Protein AF-A0A2V7MB69-F1 (afdb_monomer)

Structure (mmCIF, N/CA/C/O backbone):
data_AF-A0A2V7MB69-F1
#
_entry.id   AF-A0A2V7MB69-F1
#
loop_
_atom_site.group_PDB
_atom_site.id
_atom_site.type_symbol
_atom_site.label_atom_id
_atom_site.label_alt_id
_atom_site.label_comp_id
_atom_site.label_asym_id
_atom_site.label_entity_id
_atom_site.label_seq_id
_atom_site.pdbx_PDB_ins_code
_atom_site.Cartn_x
_atom_site.Cartn_y
_atom_site.Cartn_z
_atom_site.occupancy
_atom_site.B_iso_or_equiv
_atom_site.auth_seq_id
_atom_site.auth_comp_id
_atom_site.auth_asym_id
_atom_site.auth_atom_id
_atom_site.pdbx_PDB_model_num
ATOM 1 N N . MET A 1 1 ? 105.072 -5.426 -29.417 1.00 45.56 1 MET A N 1
ATOM 2 C CA . MET A 1 1 ? 104.700 -4.027 -29.107 1.00 45.56 1 MET A CA 1
ATOM 3 C C . MET A 1 1 ? 103.450 -3.651 -29.888 1.00 45.56 1 MET A C 1
ATOM 5 O O . MET A 1 1 ? 103.546 -3.413 -31.084 1.00 45.56 1 MET A O 1
ATOM 9 N N . ARG A 1 2 ? 102.282 -3.598 -29.243 1.00 39.69 2 ARG A N 1
ATOM 10 C CA . ARG A 1 2 ? 101.195 -2.715 -29.679 1.00 39.69 2 ARG A CA 1
ATOM 11 C C . ARG A 1 2 ? 100.334 -2.348 -28.477 1.00 39.69 2 ARG A C 1
ATOM 13 O O . ARG A 1 2 ? 99.967 -3.195 -27.676 1.00 39.69 2 ARG A O 1
ATOM 20 N N . VAL A 1 3 ? 100.198 -1.040 -28.358 1.00 42.81 3 VAL A N 1
ATOM 21 C CA . VAL A 1 3 ? 99.759 -0.219 -27.239 1.00 42.81 3 VAL A CA 1
ATOM 22 C C . VAL A 1 3 ? 98.274 -0.414 -26.921 1.00 42.81 3 VAL A C 1
ATOM 24 O O . VAL A 1 3 ? 97.442 -0.519 -27.819 1.00 42.81 3 VAL A O 1
ATOM 27 N N . ILE A 1 4 ? 98.003 -0.435 -25.617 1.00 44.88 4 ILE A N 1
ATOM 28 C CA . ILE A 1 4 ? 96.710 -0.359 -24.932 1.00 44.88 4 ILE A CA 1
ATOM 29 C C . ILE A 1 4 ? 95.947 0.896 -25.371 1.00 44.88 4 ILE A C 1
ATOM 31 O O . ILE A 1 4 ? 96.517 1.985 -25.401 1.00 44.88 4 ILE A O 1
ATOM 35 N N . ARG A 1 5 ? 94.639 0.780 -25.617 1.00 45.19 5 ARG A N 1
ATOM 36 C CA . ARG A 1 5 ? 93.745 1.937 -25.515 1.00 45.19 5 ARG A CA 1
ATOM 37 C C . ARG A 1 5 ? 92.457 1.531 -24.815 1.00 45.19 5 ARG A C 1
ATOM 39 O O . ARG A 1 5 ? 91.557 0.959 -25.419 1.00 45.19 5 ARG A O 1
ATOM 46 N N . GLU A 1 6 ? 92.426 1.817 -23.521 1.00 42.25 6 GLU A N 1
ATOM 47 C CA . GLU A 1 6 ? 91.206 1.924 -22.733 1.00 42.25 6 GLU A CA 1
ATOM 48 C C . GLU A 1 6 ? 90.414 3.147 -23.200 1.00 42.25 6 GLU A C 1
ATOM 50 O O . GLU A 1 6 ? 90.995 4.219 -23.356 1.00 42.25 6 GLU A O 1
ATOM 55 N N . MET A 1 7 ? 89.100 3.005 -23.370 1.00 44.12 7 MET A N 1
ATOM 56 C CA . MET A 1 7 ? 88.138 4.079 -23.110 1.00 44.12 7 MET A CA 1
ATOM 57 C C . MET A 1 7 ? 86.842 3.441 -22.611 1.00 44.12 7 MET A C 1
ATOM 59 O O . MET A 1 7 ? 86.056 2.881 -23.372 1.00 44.12 7 MET A O 1
ATOM 63 N N . SER A 1 8 ? 86.671 3.516 -21.298 1.00 45.44 8 SER A N 1
ATOM 64 C CA . SER A 1 8 ? 85.455 3.220 -20.556 1.00 45.44 8 SER A CA 1
ATOM 65 C C . SER A 1 8 ? 84.311 4.130 -21.009 1.00 45.44 8 SER A C 1
ATOM 67 O O . SER A 1 8 ? 84.474 5.348 -21.021 1.00 45.44 8 SER A O 1
ATOM 69 N N . PHE A 1 9 ? 83.142 3.561 -21.306 1.00 43.12 9 PHE A N 1
ATOM 70 C CA . PHE A 1 9 ? 81.873 4.287 -21.259 1.00 43.12 9 PHE A CA 1
ATOM 71 C C . PHE A 1 9 ? 80.839 3.461 -20.498 1.00 43.12 9 PHE A C 1
ATOM 73 O O . PHE A 1 9 ? 80.407 2.386 -20.908 1.00 43.12 9 PHE A O 1
ATOM 80 N N . THR A 1 10 ? 80.519 3.990 -19.330 1.00 43.59 10 THR A N 1
ATOM 81 C CA . THR A 1 10 ? 79.494 3.592 -18.377 1.00 43.59 10 THR A CA 1
ATOM 82 C C . THR A 1 10 ? 78.098 3.969 -18.877 1.00 43.59 10 THR A C 1
ATOM 84 O O . THR A 1 10 ? 77.919 5.089 -19.340 1.00 43.59 10 THR A O 1
ATOM 87 N N . ALA A 1 11 ? 77.135 3.064 -18.634 1.00 43.47 11 ALA A N 1
ATOM 88 C CA . ALA A 1 11 ? 75.673 3.255 -18.551 1.00 43.47 11 ALA A CA 1
ATOM 89 C C . ALA A 1 11 ? 74.966 3.780 -19.828 1.00 43.47 11 ALA A C 1
ATOM 91 O O . ALA A 1 11 ? 75.439 4.662 -20.520 1.00 43.47 11 ALA A O 1
ATOM 92 N N . VAL A 1 12 ? 73.804 3.279 -20.244 1.00 40.56 12 VAL A N 1
ATOM 93 C CA . VAL A 1 12 ? 72.542 3.191 -19.503 1.00 40.56 12 VAL A CA 1
ATOM 94 C C . VAL A 1 12 ? 71.700 2.082 -20.145 1.00 40.56 12 VAL A C 1
ATOM 96 O O . VAL A 1 12 ? 71.365 2.153 -21.324 1.00 40.56 12 VAL A O 1
ATOM 99 N N . VAL A 1 13 ? 71.321 1.072 -19.364 1.00 50.41 13 VAL A N 1
ATOM 100 C CA . VAL A 1 13 ? 70.132 0.260 -19.651 1.00 50.41 13 VAL A CA 1
ATOM 101 C C . VAL A 1 13 ? 69.016 0.895 -18.844 1.00 50.41 13 VAL A C 1
ATOM 103 O O . VAL A 1 13 ? 69.112 0.890 -17.623 1.00 50.41 13 VAL A O 1
ATOM 106 N N . LEU A 1 14 ? 67.983 1.439 -19.489 1.00 41.16 14 LEU A N 1
ATOM 107 C CA . LEU A 1 14 ? 66.682 1.611 -18.842 1.00 41.16 14 LEU A CA 1
ATOM 108 C C . LEU A 1 14 ? 65.565 1.744 -19.891 1.00 41.16 14 LEU A C 1
ATOM 110 O O . LEU A 1 14 ? 65.393 2.775 -20.530 1.00 41.16 14 LEU A O 1
ATOM 114 N N . SER A 1 15 ? 64.833 0.640 -20.029 1.00 43.91 15 SER A N 1
ATOM 115 C CA . SER A 1 15 ? 63.378 0.567 -20.187 1.00 43.91 15 SER A CA 1
ATOM 116 C C . SER A 1 15 ? 62.722 1.423 -21.274 1.00 43.91 15 SER A C 1
ATOM 118 O O . SER A 1 15 ? 62.287 2.548 -21.037 1.00 43.91 15 SER A O 1
ATOM 120 N N . ALA A 1 16 ? 62.507 0.813 -22.444 1.00 48.03 16 ALA A N 1
ATOM 121 C CA . ALA A 1 16 ? 61.462 1.249 -23.361 1.00 48.03 16 ALA A CA 1
ATOM 122 C C . ALA A 1 16 ? 60.098 1.089 -22.668 1.00 48.03 16 ALA A C 1
ATOM 124 O O . ALA A 1 16 ? 59.622 -0.024 -22.438 1.00 48.03 16 ALA A O 1
ATOM 125 N N . ALA A 1 17 ? 59.502 2.218 -22.291 1.00 46.41 17 ALA A N 1
ATOM 126 C CA . ALA A 1 17 ? 58.157 2.294 -21.755 1.00 46.41 17 ALA A CA 1
ATOM 127 C C . ALA A 1 17 ? 57.152 1.801 -22.808 1.00 46.41 17 ALA A C 1
ATOM 129 O O . ALA A 1 17 ? 56.884 2.475 -23.802 1.00 46.41 17 ALA A O 1
ATOM 130 N N . LEU A 1 18 ? 56.571 0.624 -22.569 1.00 47.47 18 LEU A N 1
ATOM 131 C CA . LEU A 1 18 ? 55.253 0.294 -23.092 1.00 47.47 18 LEU A CA 1
ATOM 132 C C . LEU A 1 18 ? 54.283 1.319 -22.502 1.00 47.47 18 LEU A C 1
ATOM 134 O O . LEU A 1 18 ? 53.945 1.255 -21.321 1.00 47.47 18 LEU A O 1
ATOM 138 N N . PHE A 1 19 ? 53.852 2.277 -23.320 1.00 46.69 19 PHE A N 1
ATOM 139 C CA . PHE A 1 19 ? 52.661 3.062 -23.033 1.00 46.69 19 PHE A CA 1
ATOM 140 C C . PHE A 1 19 ? 51.465 2.103 -23.022 1.00 46.69 19 PHE A C 1
ATOM 142 O O . PHE A 1 19 ? 50.824 1.860 -24.042 1.00 46.69 19 PHE A O 1
ATOM 149 N N . ALA A 1 20 ? 51.189 1.523 -21.856 1.00 49.22 20 ALA A N 1
ATOM 150 C CA . ALA A 1 20 ? 49.881 0.989 -21.539 1.00 49.22 20 ALA A CA 1
ATOM 151 C C . ALA A 1 20 ? 48.914 2.173 -21.582 1.00 49.22 20 ALA A C 1
ATOM 153 O O . ALA A 1 20 ? 48.976 3.063 -20.735 1.00 49.22 20 ALA A O 1
ATOM 154 N N . ALA A 1 21 ? 48.064 2.220 -22.605 1.00 47.03 21 ALA A N 1
ATOM 155 C CA . ALA A 1 21 ? 46.931 3.127 -22.621 1.00 47.03 21 ALA A CA 1
ATOM 156 C C . ALA A 1 21 ? 46.079 2.849 -21.366 1.00 47.03 21 ALA A C 1
ATOM 158 O O . ALA A 1 21 ? 45.579 1.731 -21.224 1.00 47.03 21 ALA A O 1
ATOM 159 N N . PRO A 1 22 ? 45.880 3.815 -2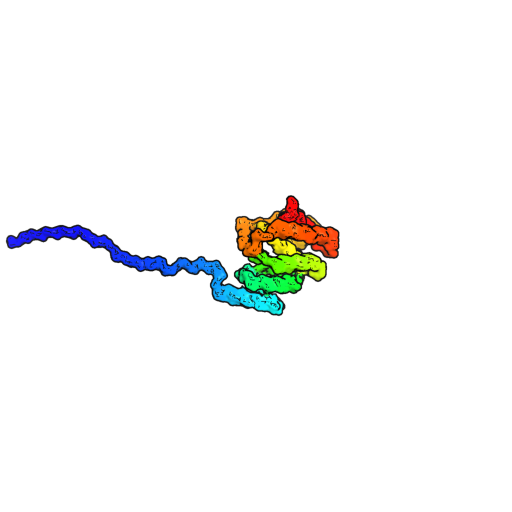0.450 1.00 50.38 22 PRO A N 1
ATOM 160 C CA . PRO A 1 22 ? 44.901 3.676 -19.386 1.00 50.38 22 PRO A CA 1
ATOM 161 C C . PRO A 1 22 ? 43.543 4.025 -19.995 1.00 50.38 22 PRO A C 1
ATOM 163 O O . PRO A 1 22 ? 43.013 5.117 -19.817 1.00 50.38 22 PRO A O 1
ATOM 166 N N . GLY A 1 23 ? 43.024 3.132 -20.828 1.00 51.41 23 GLY A N 1
ATOM 167 C CA . GLY A 1 23 ? 41.811 3.370 -21.592 1.00 51.41 23 GLY A CA 1
ATOM 168 C C . GLY A 1 23 ? 40.965 2.116 -21.633 1.00 51.41 23 GLY A C 1
ATOM 169 O O . GLY A 1 23 ? 41.340 1.151 -22.283 1.00 51.41 23 GLY A O 1
ATOM 170 N N . ALA A 1 24 ? 39.810 2.193 -20.977 1.00 51.09 24 ALA A N 1
ATOM 171 C CA . ALA A 1 24 ? 38.725 1.215 -20.980 1.00 51.09 24 ALA A CA 1
ATOM 172 C C . ALA A 1 24 ? 38.903 0.001 -20.060 1.00 51.09 24 ALA A C 1
ATOM 174 O O . ALA A 1 24 ? 39.109 -1.117 -20.510 1.00 51.09 24 ALA A O 1
ATOM 175 N N . LEU A 1 25 ? 38.684 0.218 -18.761 1.00 46.88 25 LEU A N 1
ATOM 176 C CA . LEU A 1 25 ? 37.955 -0.737 -17.913 1.00 46.88 25 LEU A CA 1
ATOM 177 C C . LEU A 1 25 ? 37.372 -0.020 -16.686 1.00 46.88 25 LEU A C 1
ATOM 179 O O . LEU A 1 25 ? 37.553 -0.422 -15.546 1.00 46.88 25 LEU A O 1
ATOM 183 N N . SER A 1 26 ? 36.628 1.054 -16.952 1.00 48.56 26 SER A N 1
ATOM 184 C CA . SER A 1 26 ? 35.666 1.619 -16.000 1.00 48.56 26 SER A CA 1
ATOM 185 C C . SER A 1 26 ? 34.317 1.742 -16.698 1.00 48.56 26 SER A C 1
ATOM 187 O O . SER A 1 26 ? 33.843 2.833 -16.989 1.00 48.56 26 SER A O 1
ATOM 189 N N . ALA A 1 27 ? 33.722 0.597 -17.022 1.00 45.94 27 ALA A N 1
ATOM 190 C CA . ALA A 1 27 ? 32.316 0.500 -17.400 1.00 45.94 27 ALA A CA 1
ATOM 191 C C . ALA A 1 27 ? 31.603 -0.440 -16.419 1.00 45.94 27 ALA A C 1
ATOM 193 O O . ALA A 1 27 ? 31.004 -1.438 -16.799 1.00 45.94 27 ALA A O 1
ATOM 194 N N . GLN A 1 28 ? 31.708 -0.130 -15.127 1.00 50.59 28 GLN A N 1
ATOM 195 C CA . GLN A 1 28 ? 30.708 -0.549 -14.151 1.00 50.59 28 GLN A CA 1
ATOM 196 C C . GLN A 1 28 ? 29.736 0.615 -13.957 1.00 50.59 28 GLN A C 1
ATOM 198 O O . GLN A 1 28 ? 29.837 1.379 -13.004 1.00 50.59 28 GLN A O 1
ATOM 203 N N . THR A 1 29 ? 28.798 0.761 -14.889 1.00 45.50 29 THR A N 1
ATOM 204 C CA . THR A 1 29 ? 27.570 1.532 -14.676 1.00 45.50 29 THR A CA 1
ATOM 205 C C . THR A 1 29 ? 26.410 0.546 -14.550 1.00 45.50 29 THR A C 1
ATOM 207 O O . THR A 1 29 ? 25.785 0.122 -15.519 1.00 45.50 29 THR A O 1
ATOM 210 N N . HIS A 1 30 ? 26.148 0.130 -13.312 1.00 51.94 30 HIS A N 1
ATOM 211 C CA . HIS A 1 30 ? 24.878 -0.476 -12.921 1.00 51.94 30 HIS A CA 1
ATOM 212 C C . HIS A 1 30 ? 23.754 0.553 -13.139 1.00 51.94 30 HIS A C 1
ATOM 214 O O . HIS A 1 30 ? 23.747 1.552 -12.431 1.00 51.94 30 HIS A O 1
ATOM 220 N N . ALA A 1 31 ? 22.865 0.319 -14.121 1.00 50.44 31 ALA A N 1
ATOM 221 C CA . ALA A 1 31 ? 21.451 0.767 -14.173 1.00 50.44 31 ALA A CA 1
ATOM 222 C C . ALA A 1 31 ? 20.779 0.587 -15.556 1.00 50.44 31 ALA A C 1
ATOM 224 O O . ALA A 1 31 ? 19.565 0.705 -15.638 1.00 50.44 31 ALA A O 1
ATOM 225 N N . ASP A 1 32 ? 21.512 0.277 -16.638 1.00 61.59 32 ASP A N 1
ATOM 226 C CA . ASP A 1 32 ? 20.973 0.497 -17.998 1.00 61.59 32 ASP A CA 1
ATOM 227 C C . ASP A 1 32 ? 21.291 -0.608 -19.029 1.00 61.59 32 ASP A C 1
ATOM 229 O O . ASP A 1 32 ? 21.678 -0.356 -20.177 1.00 61.59 32 ASP A O 1
ATOM 233 N N . SER A 1 33 ? 21.138 -1.880 -18.648 1.00 83.25 33 SER A N 1
ATOM 234 C CA . SER A 1 33 ? 21.324 -2.980 -19.609 1.00 83.25 33 SER A CA 1
ATOM 235 C C . SER A 1 33 ? 20.154 -3.075 -20.603 1.00 83.25 33 SER A C 1
ATOM 237 O O . SER A 1 33 ? 18.993 -2.893 -20.239 1.00 83.25 33 SER A O 1
ATOM 239 N N . VAL A 1 34 ? 20.439 -3.430 -21.867 1.00 89.38 34 VAL A N 1
ATOM 240 C CA . VAL A 1 34 ? 19.399 -3.740 -22.880 1.00 89.38 34 VAL A CA 1
ATOM 241 C C . VAL A 1 34 ? 18.437 -4.814 -22.364 1.00 89.38 34 VAL A C 1
ATOM 243 O O . VAL A 1 34 ? 17.240 -4.752 -22.635 1.00 89.38 34 VAL A O 1
ATOM 246 N N . LYS A 1 35 ? 18.957 -5.772 -21.586 1.00 91.62 35 LYS A N 1
ATOM 247 C CA . LYS A 1 35 ? 18.160 -6.805 -20.925 1.00 91.62 35 LYS A CA 1
ATOM 248 C C . LYS A 1 35 ? 17.129 -6.187 -19.978 1.00 91.62 35 LYS A C 1
ATOM 250 O O . LYS A 1 35 ? 15.949 -6.434 -20.168 1.00 91.62 35 LYS A O 1
ATOM 255 N N . LEU A 1 36 ? 17.554 -5.338 -19.038 1.00 90.19 36 LEU A N 1
ATOM 256 C CA . LEU A 1 36 ? 16.645 -4.703 -18.078 1.00 90.19 36 LEU A CA 1
ATOM 257 C C . LEU A 1 36 ? 15.554 -3.890 -18.783 1.00 90.19 36 LEU A C 1
ATOM 259 O O . LEU A 1 36 ? 14.385 -4.050 -18.461 1.00 90.19 36 LEU A O 1
ATOM 263 N N . ARG A 1 37 ? 15.901 -3.100 -19.807 1.00 91.31 37 ARG A N 1
ATOM 264 C CA . ARG A 1 37 ? 14.898 -2.351 -20.587 1.00 91.31 37 ARG A CA 1
ATOM 265 C C . ARG A 1 37 ? 13.874 -3.265 -21.268 1.00 91.31 37 ARG A C 1
ATOM 267 O O . ARG A 1 37 ? 12.682 -2.959 -21.292 1.00 91.31 37 ARG A O 1
ATOM 274 N N . ASN A 1 38 ? 14.319 -4.395 -21.819 1.00 94.75 38 ASN A N 1
ATOM 275 C CA . ASN A 1 38 ? 13.420 -5.381 -22.420 1.00 94.75 38 ASN A CA 1
ATOM 276 C C . ASN A 1 38 ? 12.525 -6.061 -21.377 1.00 94.75 38 ASN A C 1
ATOM 278 O O . ASN A 1 38 ? 11.325 -6.203 -21.622 1.00 94.75 38 ASN A O 1
ATOM 282 N N . ASP A 1 39 ? 13.092 -6.430 -20.229 1.00 95.25 39 ASP A N 1
ATOM 283 C CA . ASP A 1 39 ? 12.371 -7.043 -19.113 1.00 95.25 39 ASP A CA 1
ATOM 284 C C . ASP A 1 39 ? 11.317 -6.066 -18.561 1.00 95.25 39 ASP A C 1
ATOM 286 O O . ASP A 1 39 ? 10.162 -6.441 -18.373 1.00 95.25 39 ASP A O 1
ATOM 290 N N . CYS A 1 40 ? 11.659 -4.783 -18.425 1.00 95.06 40 CYS A N 1
ATOM 291 C CA . CYS A 1 40 ? 10.744 -3.723 -18.006 1.00 95.06 40 CYS A CA 1
ATOM 292 C C . CYS A 1 40 ? 9.595 -3.502 -18.987 1.00 95.06 40 CYS A C 1
ATOM 294 O O . CYS A 1 40 ? 8.430 -3.456 -18.584 1.00 95.06 40 CYS A O 1
ATOM 296 N N . ARG A 1 41 ? 9.884 -3.453 -20.293 1.00 95.62 41 ARG A N 1
ATOM 297 C CA . ARG A 1 41 ? 8.841 -3.376 -21.325 1.00 95.62 41 ARG A CA 1
ATOM 298 C C . ARG A 1 41 ? 7.891 -4.572 -21.251 1.00 95.62 41 ARG A C 1
ATOM 300 O O . ARG A 1 41 ? 6.681 -4.391 -21.381 1.00 95.62 41 ARG A O 1
ATOM 307 N N . LEU A 1 42 ? 8.417 -5.781 -21.052 1.00 96.81 42 LEU A N 1
ATOM 308 C CA . LEU A 1 42 ? 7.600 -6.986 -20.910 1.00 96.81 42 LEU A CA 1
ATOM 309 C C . LEU A 1 42 ? 6.759 -6.945 -19.627 1.00 96.81 42 LEU A C 1
ATOM 311 O O . LEU A 1 42 ? 5.558 -7.204 -19.685 1.00 96.81 42 LEU A O 1
ATOM 315 N N . ALA A 1 43 ? 7.347 -6.558 -18.495 1.00 96.81 43 ALA A N 1
ATOM 316 C CA . ALA A 1 43 ? 6.642 -6.432 -17.224 1.00 96.81 43 ALA A CA 1
ATOM 317 C C . ALA A 1 43 ? 5.475 -5.438 -17.322 1.00 96.81 43 ALA A C 1
ATOM 319 O O . ALA A 1 43 ? 4.349 -5.764 -16.944 1.00 96.81 43 ALA A O 1
ATOM 320 N N . VAL A 1 44 ? 5.700 -4.263 -17.923 1.00 96.75 44 VAL A N 1
ATOM 321 C CA . VAL A 1 44 ? 4.641 -3.279 -18.197 1.00 96.75 44 VAL A CA 1
ATOM 322 C C . VAL A 1 44 ? 3.522 -3.895 -19.036 1.00 96.75 44 VAL A C 1
ATOM 324 O O . VAL A 1 44 ? 2.350 -3.711 -18.704 1.00 96.75 44 VAL A O 1
ATOM 327 N N . GLN A 1 45 ? 3.847 -4.646 -20.093 1.00 96.38 45 GLN A N 1
ATOM 328 C CA . GLN A 1 45 ? 2.852 -5.296 -20.955 1.00 96.38 45 GLN A CA 1
ATOM 329 C C . GLN A 1 45 ? 2.010 -6.320 -20.188 1.00 96.38 45 GLN A C 1
ATOM 331 O O . GLN A 1 45 ? 0.782 -6.255 -20.243 1.00 96.38 45 GLN A O 1
ATOM 336 N N . VAL A 1 46 ? 2.651 -7.218 -19.439 1.00 97.00 46 VAL A N 1
ATOM 337 C CA . VAL A 1 46 ? 1.991 -8.263 -18.638 1.00 97.00 46 VAL A CA 1
ATOM 338 C C . VAL A 1 46 ? 1.052 -7.647 -17.599 1.00 97.00 46 VAL A C 1
ATOM 340 O O . VAL A 1 46 ? -0.125 -8.012 -17.532 1.00 97.00 46 VAL A O 1
ATOM 343 N N . LEU A 1 47 ? 1.539 -6.672 -16.822 1.00 96.00 47 LEU A N 1
ATOM 344 C CA . LEU A 1 47 ? 0.747 -6.005 -15.785 1.00 96.00 47 LEU A CA 1
ATOM 345 C C . LEU A 1 47 ? -0.400 -5.192 -16.384 1.00 96.00 47 LEU A C 1
ATOM 347 O O . LEU A 1 47 ? -1.516 -5.224 -15.865 1.00 96.00 47 LEU A O 1
ATOM 351 N N . THR A 1 48 ? -0.155 -4.509 -17.504 1.00 93.94 48 THR A N 1
ATOM 352 C CA . THR A 1 48 ? -1.177 -3.709 -18.186 1.00 93.94 48 THR A CA 1
ATOM 353 C C . THR A 1 48 ? -2.255 -4.581 -18.813 1.00 93.94 48 THR A C 1
ATOM 355 O O . THR A 1 48 ? -3.427 -4.206 -18.783 1.00 93.94 48 THR A O 1
ATOM 358 N N . ALA A 1 49 ? -1.895 -5.734 -19.368 1.00 93.62 49 ALA A N 1
ATOM 359 C CA . ALA A 1 49 ? -2.848 -6.681 -19.932 1.00 93.62 49 ALA A CA 1
ATOM 360 C C . ALA A 1 49 ? -3.619 -7.467 -18.856 1.00 93.62 49 ALA A C 1
ATOM 362 O O . ALA A 1 49 ? -4.623 -8.095 -19.178 1.00 93.62 49 ALA A O 1
ATOM 363 N N . GLY A 1 50 ? -3.185 -7.421 -17.590 1.00 90.75 50 GLY A N 1
ATOM 364 C CA . GLY A 1 50 ? -3.824 -8.169 -16.506 1.00 90.75 50 GLY A CA 1
ATOM 365 C C . GLY A 1 50 ? -3.641 -9.681 -16.646 1.00 90.75 50 GLY A C 1
ATOM 366 O O . GLY A 1 50 ? -4.503 -10.443 -16.216 1.00 90.75 50 GLY A O 1
ATOM 367 N N . VAL A 1 51 ? -2.541 -10.118 -17.268 1.00 91.50 51 VAL A N 1
ATOM 368 C CA . VAL A 1 51 ? -2.221 -11.545 -17.401 1.00 91.50 51 VAL A CA 1
ATOM 369 C C . VAL A 1 51 ? -2.099 -12.147 -15.995 1.00 91.50 51 VAL A C 1
ATOM 371 O O . VAL A 1 51 ? -1.390 -11.561 -15.177 1.00 91.50 51 VAL A O 1
ATOM 374 N N . PRO A 1 52 ? -2.777 -13.267 -15.683 1.00 87.94 52 PRO A N 1
ATOM 375 C CA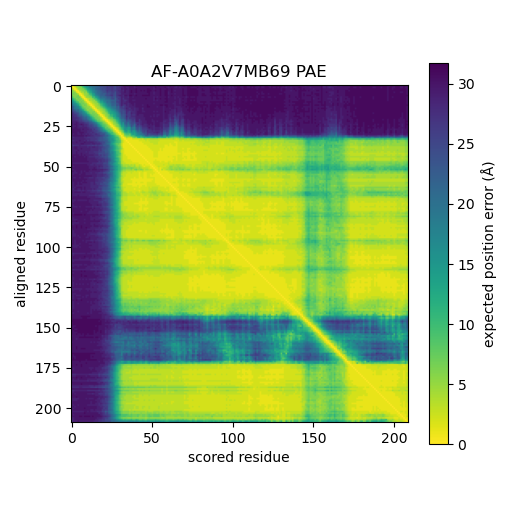 . PRO A 1 52 ? -2.719 -13.894 -14.364 1.00 87.94 52 PRO A CA 1
ATOM 376 C C . PRO A 1 52 ? -1.528 -14.858 -14.220 1.00 87.94 52 PRO A C 1
ATOM 378 O O . PRO A 1 52 ? -0.847 -15.203 -15.187 1.00 87.94 52 PRO A O 1
ATOM 381 N N . GLY A 1 53 ? -1.317 -15.357 -13.001 1.00 89.31 53 GLY A N 1
ATOM 382 C CA . GLY A 1 53 ? -0.409 -16.476 -12.738 1.00 89.31 53 GLY A CA 1
ATOM 383 C C . GLY A 1 53 ? 1.083 -16.110 -12.792 1.00 89.31 53 GLY A C 1
ATOM 384 O O . GLY A 1 53 ? 1.443 -14.956 -12.561 1.00 89.31 53 GLY A O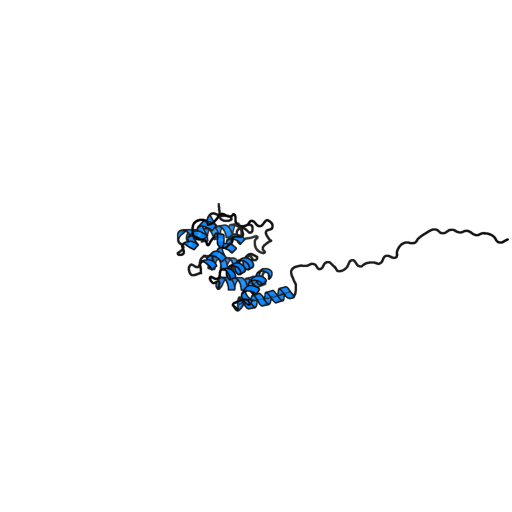 1
ATOM 385 N N . PRO A 1 54 ? 1.977 -17.073 -13.094 1.00 92.00 54 PRO A N 1
ATOM 386 C CA . PRO A 1 54 ? 3.425 -16.909 -12.913 1.00 92.00 54 PRO A CA 1
ATOM 387 C C . PRO A 1 54 ? 4.044 -15.724 -13.663 1.00 92.00 54 PRO A C 1
ATOM 389 O O . PRO A 1 54 ? 4.971 -15.092 -13.168 1.00 92.00 54 PRO A O 1
ATOM 392 N N . GLN A 1 55 ? 3.511 -15.383 -14.841 1.00 93.12 55 GLN A N 1
ATOM 393 C CA . GLN A 1 55 ? 3.989 -14.229 -15.608 1.00 93.12 55 GLN A CA 1
ATOM 394 C C . GLN A 1 55 ? 3.737 -12.918 -14.859 1.00 93.12 55 GLN A C 1
ATOM 396 O O . GLN A 1 55 ? 4.582 -12.028 -14.871 1.00 93.12 55 GLN A O 1
ATOM 401 N N . ARG A 1 56 ? 2.599 -12.813 -14.165 1.00 94.25 56 ARG A N 1
ATOM 402 C CA . ARG A 1 56 ? 2.252 -11.657 -13.337 1.00 94.25 56 ARG A CA 1
ATOM 403 C C . ARG A 1 56 ? 3.194 -11.508 -12.155 1.00 94.25 56 ARG A C 1
ATOM 405 O O . ARG A 1 56 ? 3.670 -10.408 -11.898 1.00 94.25 56 ARG A O 1
ATOM 412 N N . THR A 1 57 ? 3.464 -12.614 -11.467 1.00 93.69 57 THR A N 1
ATOM 413 C CA . THR A 1 57 ? 4.417 -12.685 -10.354 1.00 93.69 57 THR A CA 1
ATOM 414 C C . THR A 1 57 ? 5.792 -12.186 -10.788 1.00 93.69 57 THR A C 1
ATOM 416 O O . THR A 1 57 ? 6.353 -11.302 -10.147 1.00 93.69 57 THR A O 1
ATOM 419 N N . GLU A 1 58 ? 6.295 -12.676 -11.922 1.00 93.75 58 GLU A N 1
ATOM 420 C CA . GLU A 1 58 ? 7.587 -12.246 -12.462 1.00 93.75 58 GLU A CA 1
ATOM 421 C C . GLU A 1 58 ? 7.587 -10.770 -12.877 1.00 93.75 58 GLU A C 1
ATOM 423 O O . GLU A 1 58 ? 8.536 -10.028 -12.611 1.00 93.75 58 GLU A O 1
ATOM 428 N N . ALA A 1 59 ? 6.491 -10.306 -13.478 1.00 95.88 59 ALA A N 1
ATOM 429 C CA . ALA A 1 59 ? 6.344 -8.907 -13.843 1.00 95.88 59 ALA A CA 1
ATOM 430 C C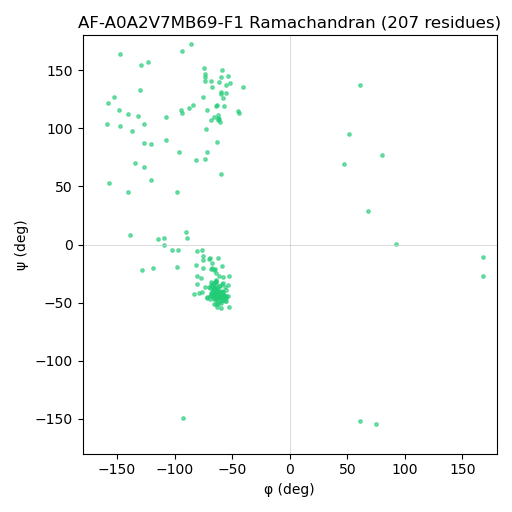 . ALA A 1 59 ? 6.338 -7.986 -12.612 1.00 95.88 59 ALA A C 1
ATOM 432 O O . ALA A 1 59 ? 6.959 -6.927 -12.659 1.00 95.88 59 ALA A O 1
ATOM 433 N N . LEU A 1 60 ? 5.705 -8.384 -11.502 1.00 94.44 60 LEU A N 1
ATOM 434 C CA . LEU A 1 60 ? 5.757 -7.637 -10.239 1.00 94.44 60 LEU A CA 1
ATOM 435 C C . LEU A 1 60 ? 7.164 -7.625 -9.624 1.00 94.44 60 LEU A C 1
ATOM 437 O O . LEU A 1 60 ? 7.583 -6.587 -9.121 1.00 94.44 60 LEU A O 1
ATOM 441 N N . ASN A 1 61 ? 7.922 -8.721 -9.715 1.00 91.81 61 ASN A N 1
ATOM 442 C CA . ASN A 1 61 ? 9.326 -8.743 -9.281 1.00 91.81 61 ASN A CA 1
ATOM 443 C C . ASN A 1 61 ? 10.201 -7.787 -10.104 1.00 91.81 61 ASN A C 1
ATOM 445 O O . ASN A 1 61 ? 11.090 -7.128 -9.571 1.00 91.81 61 ASN A O 1
ATOM 449 N N . THR A 1 62 ? 9.932 -7.701 -11.406 1.00 93.69 62 THR A N 1
ATOM 450 C CA . THR A 1 62 ? 10.726 -6.897 -12.341 1.00 93.69 62 THR A CA 1
ATOM 451 C C . THR A 1 62 ? 10.382 -5.411 -12.270 1.00 93.69 62 THR A C 1
ATOM 453 O O . THR A 1 62 ? 11.281 -4.574 -12.299 1.00 93.69 62 THR A O 1
ATOM 456 N N . ILE A 1 63 ? 9.095 -5.055 -12.162 1.00 93.00 63 ILE A N 1
ATOM 457 C CA . ILE A 1 63 ? 8.627 -3.666 -12.316 1.00 93.00 63 ILE A CA 1
ATOM 458 C C . ILE A 1 63 ? 9.231 -2.710 -11.272 1.00 93.00 63 ILE A C 1
ATOM 460 O O . ILE A 1 63 ? 9.420 -1.531 -11.563 1.00 93.00 63 ILE A O 1
ATOM 464 N N . GLY A 1 64 ? 9.608 -3.230 -10.096 1.00 86.44 64 GLY A N 1
ATOM 465 C CA . GLY A 1 64 ? 10.330 -2.507 -9.041 1.00 86.44 64 GLY A CA 1
ATOM 466 C C . GLY A 1 64 ? 11.691 -1.940 -9.465 1.00 86.44 64 GLY A C 1
ATOM 467 O O . GLY A 1 64 ? 12.212 -1.041 -8.813 1.00 86.44 64 GLY A O 1
ATOM 468 N N . LEU A 1 65 ? 12.263 -2.439 -10.564 1.00 87.62 65 LEU A N 1
ATOM 469 C CA . LEU A 1 65 ? 13.582 -2.059 -11.076 1.00 87.62 65 LEU A CA 1
ATOM 470 C C . LEU A 1 65 ? 13.515 -1.088 -12.266 1.00 87.62 65 LEU A C 1
ATOM 472 O O . LEU A 1 65 ? 14.553 -0.631 -12.736 1.00 87.62 65 LEU A O 1
ATOM 476 N N . CYS A 1 66 ? 12.316 -0.771 -12.759 1.00 87.94 66 CYS A N 1
ATOM 477 C CA . CYS A 1 66 ? 12.120 -0.112 -14.054 1.00 87.94 66 CYS A CA 1
ATOM 478 C C . CYS A 1 66 ? 12.133 1.420 -14.010 1.00 87.94 66 CYS A C 1
ATOM 480 O O . CYS A 1 66 ? 11.857 2.079 -15.005 1.00 87.94 66 CYS A O 1
ATOM 482 N N . GLY A 1 67 ? 12.422 2.037 -12.866 1.00 84.00 67 GLY A N 1
ATOM 483 C CA . GLY A 1 67 ? 12.346 3.495 -12.771 1.00 84.00 67 GLY A CA 1
ATOM 484 C C . GLY A 1 67 ? 10.928 4.025 -13.050 1.00 84.00 67 GLY A C 1
ATOM 485 O O . GLY A 1 67 ? 9.919 3.350 -12.837 1.00 84.00 67 GLY A O 1
ATOM 486 N N . ALA A 1 68 ? 10.843 5.260 -13.547 1.00 83.25 68 ALA A N 1
ATOM 487 C CA . ALA A 1 68 ? 9.569 5.953 -13.748 1.00 83.25 68 ALA A CA 1
ATOM 488 C C . ALA A 1 68 ? 8.643 5.292 -14.792 1.00 83.25 68 ALA A C 1
ATOM 490 O O . ALA A 1 68 ? 7.426 5.461 -14.718 1.00 83.25 68 ALA A O 1
ATOM 491 N N . GLU A 1 69 ? 9.179 4.519 -15.743 1.00 84.88 69 GLU A N 1
ATOM 492 C CA . GLU A 1 69 ? 8.384 3.894 -16.812 1.00 84.88 69 GLU A CA 1
ATOM 493 C C . GLU A 1 69 ? 7.442 2.789 -16.304 1.00 84.88 69 GLU A C 1
ATOM 495 O O . GLU A 1 69 ? 6.437 2.486 -16.948 1.00 84.88 69 GLU A O 1
ATOM 500 N N . GLY A 1 70 ? 7.722 2.225 -15.123 1.00 89.56 70 GLY A N 1
ATOM 501 C CA . GLY A 1 70 ? 6.877 1.219 -14.483 1.00 89.56 70 GLY A CA 1
ATOM 502 C C . GLY A 1 70 ? 5.680 1.791 -13.716 1.00 89.56 70 GLY A C 1
ATOM 503 O O . GLY A 1 70 ? 4.716 1.069 -13.447 1.00 89.56 70 GLY A O 1
ATOM 504 N N . VAL A 1 71 ? 5.692 3.089 -13.392 1.00 91.94 71 VAL A N 1
ATOM 505 C CA . VAL A 1 71 ? 4.673 3.731 -12.541 1.00 91.94 71 VAL A CA 1
ATOM 506 C C . VAL A 1 71 ? 3.252 3.614 -13.113 1.00 91.94 71 VAL A C 1
ATOM 508 O O . VAL A 1 71 ? 2.356 3.228 -12.358 1.00 91.94 71 VAL A O 1
ATOM 511 N N . PRO A 1 72 ? 2.991 3.854 -14.416 1.00 93.12 72 PRO A N 1
ATOM 512 C CA . PRO A 1 72 ? 1.643 3.698 -14.967 1.00 93.12 72 PRO A CA 1
ATOM 513 C C . PRO A 1 72 ? 1.091 2.271 -14.828 1.00 93.12 72 PRO A C 1
ATOM 515 O O . PRO A 1 72 ? -0.100 2.086 -14.565 1.00 93.12 72 PRO A O 1
ATOM 518 N N . ALA A 1 73 ? 1.953 1.257 -14.963 1.00 95.19 73 ALA A N 1
ATOM 519 C CA . ALA A 1 73 ? 1.565 -0.137 -14.775 1.00 95.19 73 ALA A CA 1
ATOM 520 C C . ALA A 1 73 ? 1.222 -0.421 -13.306 1.00 95.19 73 ALA A C 1
ATOM 522 O O . ALA A 1 73 ? 0.190 -1.031 -13.032 1.00 95.19 73 ALA A O 1
ATOM 523 N N . LEU A 1 74 ? 2.023 0.082 -12.360 1.00 95.75 74 LEU A N 1
ATOM 524 C CA . LEU A 1 74 ? 1.740 -0.031 -10.926 1.00 95.75 74 LEU A CA 1
ATOM 525 C C . LEU A 1 74 ? 0.411 0.632 -10.547 1.00 95.75 74 LEU A C 1
ATOM 527 O O . LEU A 1 74 ? -0.398 0.012 -9.861 1.00 95.75 74 LEU A O 1
ATOM 531 N N . VAL A 1 75 ? 0.132 1.844 -11.041 1.00 95.81 75 VAL A N 1
ATOM 532 C CA . VAL A 1 75 ? -1.156 2.532 -10.823 1.00 95.81 75 VAL A CA 1
ATOM 533 C C . VAL A 1 75 ? -2.329 1.677 -11.312 1.00 95.81 75 VAL A C 1
ATOM 535 O O . VAL A 1 75 ? -3.337 1.540 -10.614 1.00 95.81 75 VAL A O 1
ATOM 538 N N . LYS A 1 76 ? -2.197 1.058 -12.491 1.00 95.38 76 LYS A N 1
ATOM 539 C CA . LYS A 1 76 ? -3.223 0.159 -13.033 1.00 95.38 76 LYS A CA 1
ATOM 540 C C . LYS A 1 76 ? -3.391 -1.109 -12.197 1.00 95.38 76 LYS A C 1
ATOM 542 O O . LYS A 1 76 ? -4.511 -1.578 -12.024 1.00 95.38 76 LYS A O 1
ATOM 547 N N . VAL A 1 77 ? -2.306 -1.666 -11.671 1.00 96.31 77 VAL A N 1
ATOM 548 C CA . VAL A 1 77 ? -2.387 -2.835 -10.792 1.00 96.31 77 VAL A CA 1
ATOM 549 C C . VAL A 1 77 ? -3.086 -2.479 -9.477 1.00 96.31 77 VAL A C 1
ATOM 551 O O . VAL A 1 77 ? -3.984 -3.211 -9.072 1.00 96.31 77 VAL A O 1
ATOM 554 N N . TRP A 1 78 ? -2.769 -1.337 -8.860 1.00 97.25 78 TRP A N 1
ATOM 555 C CA . TRP A 1 78 ? -3.457 -0.863 -7.652 1.00 97.25 78 TRP A CA 1
ATOM 556 C C . TRP A 1 78 ? -4.961 -0.671 -7.862 1.00 97.25 78 TRP A C 1
ATOM 558 O O . TRP A 1 78 ? -5.759 -1.078 -7.020 1.00 97.25 78 TRP A O 1
ATOM 568 N N . SER A 1 79 ? -5.380 -0.133 -9.010 1.00 93.75 79 SER A N 1
ATOM 569 C CA . SER A 1 79 ? -6.809 0.045 -9.302 1.00 93.75 79 SER A CA 1
ATOM 570 C C . SER A 1 79 ? -7.568 -1.277 -9.481 1.00 93.75 79 SER A C 1
ATOM 572 O O . SER A 1 79 ? -8.789 -1.309 -9.306 1.00 93.75 79 SER A O 1
ATOM 574 N N . ALA A 1 80 ? -6.873 -2.380 -9.761 1.00 92.38 80 ALA A N 1
ATOM 575 C CA . ALA A 1 80 ? -7.441 -3.718 -9.911 1.00 92.38 80 ALA A CA 1
ATOM 576 C C . ALA A 1 80 ? -7.077 -4.676 -8.760 1.00 92.38 80 ALA A C 1
ATOM 578 O O . ALA A 1 80 ? -7.417 -5.854 -8.832 1.00 92.38 80 ALA A O 1
ATOM 579 N N . ALA A 1 81 ? -6.403 -4.192 -7.712 1.00 93.62 81 ALA A N 1
ATOM 580 C CA . ALA A 1 81 ? -5.895 -5.026 -6.629 1.00 93.62 81 ALA A CA 1
ATOM 581 C C . ALA A 1 81 ? -7.020 -5.828 -5.946 1.00 93.62 81 ALA A C 1
ATOM 583 O O . ALA A 1 81 ? -8.040 -5.264 -5.531 1.00 93.62 81 ALA A O 1
ATOM 584 N N . GLY A 1 82 ? -6.818 -7.148 -5.876 1.00 92.06 82 GLY A N 1
ATOM 585 C CA . GLY A 1 82 ? -7.721 -8.122 -5.261 1.00 92.06 82 GLY A CA 1
ATOM 586 C C . GLY A 1 82 ? -7.390 -8.396 -3.792 1.00 92.06 82 GLY A C 1
ATOM 587 O O . GLY A 1 82 ? -6.913 -7.520 -3.082 1.00 92.06 82 GLY A O 1
ATOM 588 N N . ASP A 1 83 ? -7.655 -9.611 -3.309 1.00 92.81 83 ASP A N 1
ATOM 589 C CA . ASP A 1 83 ? -7.426 -9.998 -1.901 1.00 92.81 83 ASP A CA 1
ATOM 590 C C . ASP A 1 83 ? -6.252 -10.976 -1.699 1.00 92.81 83 ASP A C 1
ATOM 592 O O . ASP A 1 83 ? -5.949 -11.349 -0.566 1.00 92.81 83 ASP A O 1
ATOM 596 N N . ASP A 1 84 ? -5.575 -11.382 -2.779 1.00 92.56 84 ASP A N 1
ATOM 597 C CA . ASP A 1 84 ? -4.433 -12.298 -2.714 1.00 92.56 84 ASP A CA 1
ATOM 598 C C . ASP A 1 84 ? -3.232 -11.626 -2.036 1.00 92.56 84 ASP A C 1
ATOM 600 O O . ASP A 1 84 ? -2.559 -10.759 -2.598 1.00 92.56 84 ASP A O 1
ATOM 604 N N . ARG A 1 85 ? -2.950 -12.054 -0.807 1.00 90.25 85 ARG A N 1
ATOM 605 C CA . ARG A 1 85 ? -1.877 -11.511 0.025 1.00 90.25 85 ARG A CA 1
ATOM 606 C C . ARG A 1 85 ? -0.482 -11.739 -0.562 1.00 90.25 85 ARG A C 1
ATOM 608 O O . ARG A 1 85 ? 0.386 -10.894 -0.352 1.00 90.25 85 ARG A O 1
ATOM 615 N N . ALA A 1 86 ? -0.251 -12.833 -1.289 1.00 90.75 86 ALA A N 1
ATOM 616 C CA . ALA A 1 86 ? 1.047 -13.095 -1.906 1.00 90.75 86 ALA A CA 1
ATOM 617 C C . ALA A 1 86 ? 1.303 -12.108 -3.052 1.00 90.75 86 ALA A C 1
ATOM 619 O O . ALA A 1 86 ? 2.352 -11.465 -3.092 1.00 90.75 86 ALA A O 1
ATOM 620 N N . GLU A 1 87 ? 0.313 -11.914 -3.928 1.00 93.44 87 GLU A N 1
ATOM 621 C CA . GLU A 1 87 ? 0.390 -10.914 -4.998 1.00 93.44 87 GLU A CA 1
ATOM 622 C C . GLU A 1 87 ? 0.541 -9.496 -4.430 1.00 93.44 87 GLU A C 1
ATOM 624 O O . GLU A 1 87 ? 1.393 -8.727 -4.881 1.00 93.44 87 GLU A O 1
ATOM 629 N N . LEU A 1 88 ? -0.245 -9.152 -3.407 1.00 95.56 88 LEU A N 1
ATOM 630 C CA . LEU A 1 88 ? -0.175 -7.837 -2.777 1.00 95.56 88 LEU A CA 1
ATOM 631 C C . LEU A 1 88 ? 1.177 -7.588 -2.096 1.00 95.56 88 LEU A C 1
ATOM 633 O O . LEU A 1 88 ? 1.664 -6.463 -2.137 1.00 95.56 88 LEU A O 1
ATOM 637 N N . GLY A 1 89 ? 1.816 -8.603 -1.508 1.00 92.69 89 GLY A N 1
ATOM 638 C CA . GLY A 1 89 ? 3.169 -8.480 -0.953 1.00 92.69 89 GLY A CA 1
ATOM 639 C C . GLY A 1 89 ? 4.210 -8.102 -2.011 1.00 92.69 89 GLY A C 1
ATOM 640 O O . GLY A 1 89 ? 5.046 -7.221 -1.782 1.00 92.69 89 GLY A O 1
ATOM 641 N N . LEU A 1 90 ? 4.116 -8.700 -3.202 1.00 93.31 90 LEU A N 1
ATOM 642 C CA . LEU A 1 90 ? 4.953 -8.340 -4.350 1.00 93.31 90 LEU A CA 1
ATOM 643 C C . LEU A 1 90 ? 4.649 -6.924 -4.840 1.00 93.31 90 LEU A C 1
ATOM 645 O O . LEU A 1 90 ? 5.568 -6.136 -5.057 1.00 93.31 90 LEU A O 1
ATOM 649 N N . LEU A 1 91 ? 3.366 -6.570 -4.951 1.00 96.06 91 LEU A N 1
ATOM 650 C CA . LEU A 1 91 ? 2.940 -5.232 -5.351 1.00 96.06 91 LEU A CA 1
ATOM 651 C C . LEU A 1 91 ? 3.452 -4.159 -4.383 1.00 96.06 91 LEU A C 1
ATOM 653 O O . LEU A 1 91 ? 4.003 -3.156 -4.830 1.00 96.06 91 LEU A O 1
ATOM 657 N N . VAL A 1 92 ? 3.322 -4.370 -3.072 1.00 94.62 92 VAL A N 1
ATOM 658 C CA . VAL A 1 92 ? 3.856 -3.474 -2.032 1.00 94.62 92 VAL A CA 1
ATOM 659 C C . VAL A 1 92 ? 5.359 -3.287 -2.215 1.00 94.62 92 VAL A C 1
ATOM 661 O O . VAL A 1 92 ? 5.834 -2.152 -2.258 1.00 94.62 92 VAL A O 1
ATOM 664 N N . THR A 1 93 ? 6.098 -4.385 -2.380 1.00 90.44 93 THR A N 1
ATOM 665 C CA . THR A 1 93 ? 7.556 -4.363 -2.567 1.00 90.44 93 THR A CA 1
ATOM 666 C C . THR A 1 93 ? 7.947 -3.563 -3.807 1.00 90.44 93 THR A C 1
ATOM 668 O O . THR A 1 93 ? 8.769 -2.654 -3.717 1.00 90.44 93 THR A O 1
ATOM 671 N N . ALA A 1 94 ? 7.297 -3.828 -4.940 1.00 91.62 94 ALA A N 1
ATOM 672 C CA . ALA A 1 94 ? 7.539 -3.120 -6.192 1.00 91.62 94 ALA A CA 1
ATOM 673 C C . ALA A 1 94 ? 7.173 -1.628 -6.121 1.00 91.62 94 ALA A C 1
ATOM 675 O O . ALA A 1 94 ? 7.807 -0.800 -6.764 1.00 91.62 94 ALA A O 1
ATOM 676 N N . THR A 1 95 ? 6.157 -1.273 -5.332 1.00 93.06 95 THR A N 1
ATOM 677 C CA . THR A 1 95 ? 5.618 0.093 -5.236 1.00 93.06 95 THR A CA 1
ATOM 678 C C . THR A 1 95 ? 6.459 0.993 -4.324 1.00 93.06 95 THR A C 1
ATOM 680 O O . THR A 1 95 ? 6.606 2.183 -4.600 1.00 93.06 95 THR A O 1
ATOM 683 N N . ARG A 1 96 ? 7.054 0.445 -3.255 1.00 87.12 96 ARG A N 1
ATOM 684 C CA . ARG A 1 96 ? 7.852 1.202 -2.265 1.00 87.12 96 ARG A CA 1
ATOM 685 C C . ARG A 1 96 ? 9.036 1.963 -2.867 1.00 87.12 96 ARG A C 1
ATOM 687 O O . ARG A 1 96 ? 9.427 2.992 -2.325 1.00 87.12 96 ARG A O 1
ATOM 694 N N . GLY A 1 97 ? 9.581 1.477 -3.982 1.00 78.00 97 GLY A N 1
ATOM 695 C CA . GLY A 1 97 ? 10.706 2.093 -4.690 1.00 78.00 97 GLY A CA 1
ATOM 696 C C . GLY A 1 97 ? 10.359 3.336 -5.518 1.00 78.00 97 GLY A C 1
ATOM 697 O O . GLY A 1 97 ? 11.265 3.971 -6.054 1.00 78.00 97 GLY A O 1
ATOM 698 N N . PHE A 1 98 ? 9.082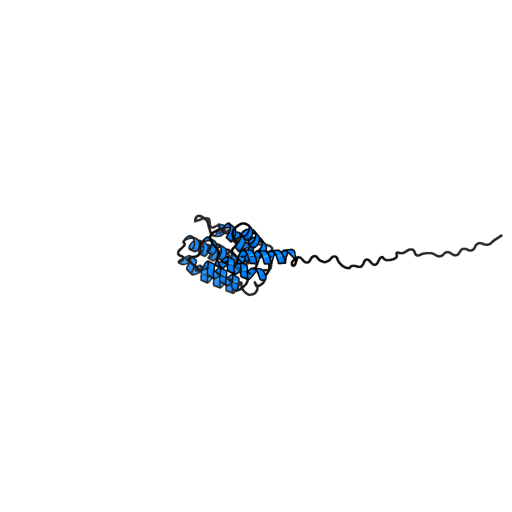 3.710 -5.622 1.00 84.12 98 PHE A N 1
ATOM 699 C CA . PHE A 1 98 ? 8.629 4.833 -6.444 1.00 84.12 98 PHE A CA 1
ATOM 700 C C . PHE A 1 98 ? 7.737 5.742 -5.629 1.00 84.12 98 PHE A C 1
ATOM 702 O O . PHE A 1 98 ? 6.815 5.248 -5.008 1.00 84.12 98 PHE A O 1
ATOM 709 N N . VAL A 1 99 ? 7.940 7.057 -5.655 1.00 85.06 99 VAL A N 1
ATOM 710 C CA . VAL A 1 99 ? 7.007 7.994 -5.018 1.00 85.06 99 VAL A CA 1
ATOM 711 C C . VAL A 1 99 ? 6.588 9.031 -6.049 1.00 85.06 99 VAL A C 1
ATOM 713 O O . VAL A 1 99 ? 7.345 9.945 -6.369 1.00 85.06 99 VAL A O 1
ATOM 716 N N . THR A 1 100 ? 5.370 8.891 -6.575 1.00 86.19 100 THR A N 1
ATOM 717 C CA . THR A 1 100 ? 4.782 9.854 -7.519 1.00 86.19 100 THR A CA 1
ATOM 718 C C . THR A 1 100 ? 3.378 10.275 -7.079 1.00 86.19 100 THR A C 1
ATOM 720 O O . THR A 1 100 ? 2.701 9.507 -6.384 1.00 86.19 100 THR A O 1
ATOM 723 N N . PRO A 1 101 ? 2.903 11.472 -7.472 1.00 87.50 101 PRO A N 1
ATOM 724 C CA . PRO A 1 101 ? 1.556 11.935 -7.135 1.00 87.50 101 PRO A CA 1
ATOM 725 C C . PRO A 1 101 ? 0.443 10.967 -7.561 1.00 87.50 101 PRO A C 1
ATOM 727 O O . PRO A 1 101 ? -0.517 10.763 -6.819 1.00 87.50 101 PRO A O 1
ATOM 730 N N . GLU A 1 102 ? 0.575 10.341 -8.729 1.00 90.31 102 GLU A N 1
ATOM 731 C CA . GLU A 1 102 ? -0.410 9.411 -9.288 1.00 90.31 102 GLU A CA 1
ATOM 732 C C . GLU A 1 102 ? -0.481 8.125 -8.465 1.00 90.31 102 GLU A C 1
ATOM 734 O O . GLU A 1 102 ? -1.571 7.637 -8.164 1.00 90.31 102 GLU A O 1
ATOM 739 N N . LEU A 1 103 ? 0.677 7.604 -8.052 1.00 92.00 103 LEU A N 1
ATOM 740 C CA . LEU A 1 103 ? 0.769 6.398 -7.238 1.00 92.00 103 LEU A CA 1
ATOM 741 C C . LEU A 1 103 ? 0.241 6.652 -5.822 1.00 92.00 103 LEU A C 1
ATOM 743 O O . LEU A 1 103 ? -0.584 5.887 -5.330 1.00 92.00 103 LEU A O 1
ATOM 747 N N . VAL A 1 104 ? 0.614 7.781 -5.209 1.00 92.56 104 VAL A N 1
ATOM 748 C CA . VAL A 1 104 ? 0.054 8.232 -3.924 1.00 92.56 104 VAL A CA 1
ATOM 749 C C . VAL A 1 104 ? -1.471 8.360 -4.012 1.00 92.56 104 VAL A C 1
ATOM 751 O O . VAL A 1 104 ? -2.183 7.881 -3.131 1.00 92.56 104 VAL A O 1
ATOM 754 N N . SER A 1 105 ? -1.992 8.957 -5.085 1.00 93.56 105 SER A N 1
ATOM 755 C CA . SER A 1 105 ? -3.436 9.088 -5.310 1.00 93.56 105 SER A CA 1
ATOM 756 C C . SER A 1 105 ? -4.142 7.729 -5.414 1.00 93.56 105 SER A C 1
ATOM 758 O O . SER A 1 105 ? -5.172 7.513 -4.767 1.00 93.56 105 SER A O 1
ATOM 760 N N . ALA A 1 106 ? -3.571 6.784 -6.167 1.00 96.31 106 ALA A N 1
ATOM 761 C CA . ALA A 1 106 ? -4.105 5.429 -6.302 1.00 96.31 106 ALA A CA 1
ATOM 762 C C . ALA A 1 106 ? -4.121 4.668 -4.963 1.00 96.31 106 ALA A C 1
ATOM 764 O O . ALA A 1 106 ? -5.095 3.977 -4.650 1.00 96.31 106 ALA A O 1
ATOM 765 N N . LEU A 1 107 ? -3.078 4.834 -4.146 1.00 97.56 107 LEU A N 1
ATOM 766 C CA . LEU A 1 107 ? -2.978 4.227 -2.818 1.00 97.56 107 LEU A CA 1
ATOM 767 C C . LEU A 1 107 ? -4.035 4.785 -1.858 1.00 97.56 107 LEU A C 1
ATOM 769 O O . LEU A 1 107 ? -4.742 4.007 -1.221 1.00 97.56 107 LEU A O 1
ATOM 773 N N . PHE A 1 108 ? -4.212 6.111 -1.797 1.00 97.56 108 PHE A N 1
ATOM 774 C CA . PHE A 1 108 ? -5.279 6.716 -0.986 1.00 97.56 108 PHE A CA 1
ATOM 775 C C . PHE A 1 108 ? -6.668 6.279 -1.450 1.00 97.56 108 PHE A C 1
ATOM 777 O O . PHE A 1 108 ? -7.492 5.899 -0.623 1.00 97.56 108 PHE A O 1
ATOM 784 N N . THR A 1 109 ? -6.900 6.240 -2.764 1.00 97.44 109 THR A N 1
ATOM 785 C CA . THR A 1 109 ? -8.165 5.749 -3.333 1.00 97.44 109 THR A CA 1
ATOM 786 C C . THR A 1 109 ? -8.442 4.314 -2.886 1.00 97.44 109 THR A C 1
ATOM 788 O O . THR A 1 109 ? -9.554 3.996 -2.469 1.00 97.44 109 THR A O 1
ATOM 791 N N . THR A 1 110 ? -7.426 3.448 -2.924 1.00 98.06 110 THR A N 1
ATOM 792 C CA . THR A 1 110 ? -7.545 2.055 -2.476 1.00 98.06 110 THR A CA 1
ATOM 793 C C . THR A 1 110 ? -7.850 1.979 -0.981 1.00 98.06 110 THR A C 1
ATOM 795 O O . THR A 1 110 ? -8.783 1.282 -0.597 1.00 98.06 110 THR A O 1
ATOM 798 N N . LEU A 1 111 ? -7.120 2.724 -0.145 1.00 98.00 111 LEU A N 1
ATOM 799 C CA . LEU A 1 111 ? -7.288 2.759 1.313 1.00 98.00 111 LEU A CA 1
ATOM 800 C C . LEU A 1 111 ? -8.690 3.234 1.743 1.00 98.00 111 LEU A C 1
ATOM 802 O O . LEU A 1 111 ? -9.301 2.655 2.648 1.00 98.00 111 LEU A O 1
ATOM 806 N N . GLU A 1 112 ? -9.205 4.281 1.100 1.00 96.88 112 GLU A N 1
ATOM 807 C CA . GLU A 1 112 ? -10.462 4.951 1.459 1.00 96.88 112 GLU A CA 1
ATOM 808 C C . GLU A 1 112 ? -11.707 4.214 0.940 1.00 96.88 112 GLU A C 1
ATOM 810 O O . GLU A 1 112 ? -12.783 4.289 1.543 1.00 96.88 112 GLU A O 1
ATOM 815 N N . GLN A 1 113 ? -11.583 3.464 -0.157 1.00 95.88 113 GLN A N 1
ATOM 816 C CA . GLN A 1 113 ? -12.711 2.787 -0.785 1.00 95.88 113 GLN A CA 1
ATOM 817 C C . GLN A 1 113 ? -13.172 1.575 0.044 1.00 95.88 113 GLN A C 1
ATOM 819 O O . GLN A 1 113 ? -12.647 0.472 -0.082 1.00 95.88 113 GLN A O 1
ATOM 824 N N . ARG A 1 114 ? -14.241 1.754 0.832 1.00 93.00 114 ARG A N 1
ATOM 825 C CA . ARG A 1 114 ? -14.833 0.716 1.709 1.00 93.00 114 ARG A CA 1
ATOM 826 C C . ARG A 1 114 ? -15.184 -0.608 1.017 1.00 93.00 114 ARG A C 1
ATOM 828 O O . ARG A 1 114 ? -15.220 -1.632 1.680 1.00 93.00 114 ARG A O 1
ATOM 835 N N . GLY A 1 115 ? -15.462 -0.584 -0.289 1.00 92.25 115 GLY A N 1
ATOM 836 C CA . GLY A 1 115 ? -15.763 -1.785 -1.078 1.00 92.25 115 GLY A CA 1
ATOM 837 C C . GLY A 1 115 ? -14.536 -2.593 -1.519 1.00 92.25 115 GLY A C 1
ATOM 838 O O . GLY A 1 115 ? -14.702 -3.652 -2.118 1.00 92.25 115 GLY A O 1
ATOM 839 N N . ARG A 1 116 ? -13.313 -2.105 -1.273 1.00 95.62 116 ARG A N 1
ATOM 840 C CA . ARG A 1 116 ? -12.082 -2.869 -1.516 1.00 95.62 116 ARG A CA 1
ATOM 841 C C . ARG A 1 116 ? -11.900 -3.937 -0.447 1.00 95.62 116 ARG A C 1
ATOM 843 O O . ARG A 1 116 ? -12.331 -3.767 0.692 1.00 95.62 116 ARG A O 1
ATOM 850 N N . SER A 1 117 ? -11.223 -5.018 -0.822 1.00 95.06 117 SER A N 1
ATOM 851 C CA . SER A 1 117 ? -10.846 -6.074 0.112 1.00 95.06 117 SER A CA 1
ATOM 852 C C . SER A 1 117 ? -9.974 -5.523 1.245 1.00 95.06 117 SER A C 1
ATOM 854 O O . SER A 1 117 ? -9.221 -4.562 1.058 1.00 95.06 117 SER A O 1
ATOM 856 N N . LEU A 1 118 ? -10.052 -6.143 2.425 1.00 93.25 118 LEU A N 1
ATOM 857 C CA . LEU A 1 118 ? -9.228 -5.741 3.564 1.00 93.25 118 LEU A CA 1
ATOM 858 C C . LEU A 1 118 ? -7.738 -5.786 3.208 1.00 93.25 118 LEU A C 1
ATOM 860 O O . LEU A 1 118 ? -7.029 -4.823 3.498 1.00 93.25 118 LEU A O 1
ATOM 864 N N . ASN A 1 119 ? -7.267 -6.854 2.552 1.00 94.62 119 ASN A N 1
ATOM 865 C CA . ASN A 1 119 ? -5.845 -6.981 2.252 1.00 94.62 119 ASN A CA 1
ATOM 866 C C . ASN A 1 119 ? -5.379 -5.907 1.264 1.00 94.62 119 ASN A C 1
ATOM 868 O O . ASN A 1 119 ? -4.296 -5.372 1.466 1.00 94.62 119 ASN A O 1
ATOM 872 N N . ALA A 1 120 ? -6.172 -5.514 0.259 1.00 97.00 120 ALA A N 1
ATOM 873 C CA . ALA A 1 120 ? -5.790 -4.418 -0.641 1.00 97.00 120 ALA A CA 1
ATOM 874 C C . ALA A 1 120 ? -5.678 -3.078 0.099 1.00 97.00 120 ALA A C 1
ATOM 876 O O . ALA A 1 120 ? -4.732 -2.318 -0.115 1.00 97.00 120 ALA A O 1
ATOM 877 N N . ARG A 1 121 ? -6.630 -2.791 0.997 1.00 97.25 121 ARG A N 1
ATOM 878 C CA . ARG A 1 121 ? -6.631 -1.564 1.811 1.00 97.25 121 ARG A CA 1
ATOM 879 C C . ARG A 1 121 ? -5.436 -1.527 2.762 1.00 97.25 121 ARG A C 1
ATOM 881 O O . ARG A 1 121 ? -4.766 -0.500 2.854 1.00 97.25 121 ARG A O 1
ATOM 888 N N . VAL A 1 122 ? -5.135 -2.649 3.417 1.00 95.25 122 VAL A N 1
ATOM 889 C CA . VAL A 1 122 ? -3.943 -2.799 4.264 1.00 95.25 122 VAL A CA 1
ATOM 890 C C . VAL A 1 122 ? -2.674 -2.665 3.428 1.00 95.25 122 VAL A C 1
ATOM 892 O O . VAL A 1 122 ? -1.813 -1.878 3.793 1.00 95.25 122 VAL A O 1
ATOM 895 N N . ALA A 1 123 ? -2.569 -3.330 2.277 1.00 96.38 123 ALA A N 1
ATOM 896 C CA . ALA A 1 123 ? -1.417 -3.220 1.383 1.00 96.38 123 ALA A CA 1
ATOM 897 C C . ALA A 1 123 ? -1.120 -1.759 1.008 1.00 96.38 123 ALA A C 1
ATOM 899 O O . ALA A 1 123 ? 0.028 -1.321 1.065 1.00 96.38 123 ALA A O 1
ATOM 900 N N . ALA A 1 124 ? -2.159 -0.988 0.672 1.00 97.75 124 ALA A N 1
ATOM 901 C CA . ALA A 1 124 ? -2.015 0.429 0.363 1.00 97.75 124 ALA A CA 1
ATOM 902 C C . ALA A 1 124 ? -1.508 1.231 1.573 1.00 97.75 124 ALA A C 1
ATOM 904 O O . ALA A 1 124 ? -0.610 2.064 1.433 1.00 97.75 124 ALA A O 1
ATOM 905 N N . LEU A 1 125 ? -2.030 0.942 2.771 1.00 96.00 125 LEU A N 1
ATOM 906 C CA . LEU A 1 125 ? -1.548 1.523 4.025 1.00 96.00 125 LEU A CA 1
ATOM 907 C C . LEU A 1 125 ? -0.060 1.218 4.265 1.00 96.00 125 LEU A C 1
ATOM 909 O O . LEU A 1 125 ? 0.683 2.131 4.616 1.00 96.00 125 LEU A O 1
ATOM 913 N N . LEU A 1 126 ? 0.394 -0.018 4.024 1.00 93.56 126 LEU A N 1
ATOM 914 C CA . LEU A 1 126 ? 1.801 -0.406 4.202 1.00 93.56 126 LEU A CA 1
ATOM 915 C C . LEU A 1 126 ? 2.751 0.453 3.359 1.00 93.56 126 LEU A C 1
ATOM 917 O O . LEU A 1 126 ? 3.823 0.829 3.829 1.00 93.56 126 LEU A O 1
ATOM 921 N N . VAL A 1 127 ? 2.369 0.759 2.116 1.00 93.81 127 VAL A N 1
ATOM 922 C CA . VAL A 1 127 ? 3.169 1.613 1.227 1.00 93.81 127 VAL A CA 1
ATOM 923 C C . VAL A 1 127 ? 3.132 3.066 1.689 1.00 93.81 127 VAL A C 1
ATOM 925 O O . VAL A 1 127 ? 4.178 3.705 1.769 1.00 93.81 127 VAL A O 1
ATOM 928 N N . LEU A 1 128 ? 1.949 3.589 2.024 1.00 94.12 128 LEU A N 1
ATOM 929 C CA . LEU A 1 128 ? 1.788 4.976 2.471 1.00 94.12 128 LEU A CA 1
ATOM 930 C C . LEU A 1 128 ? 2.567 5.266 3.761 1.00 94.12 128 LEU A C 1
ATOM 932 O O . LEU A 1 128 ? 3.129 6.351 3.892 1.00 94.12 128 LEU A O 1
ATOM 936 N N . LEU A 1 129 ? 2.649 4.301 4.681 1.00 90.19 129 LEU A N 1
ATOM 937 C CA . LEU A 1 129 ? 3.489 4.401 5.877 1.00 90.19 129 LEU A CA 1
ATOM 938 C C . LEU A 1 129 ? 4.978 4.479 5.514 1.00 90.19 129 LEU A C 1
ATOM 940 O O . LEU A 1 129 ? 5.660 5.377 5.997 1.00 90.19 129 LEU A O 1
ATOM 944 N N . THR A 1 130 ? 5.455 3.625 4.601 1.00 88.12 130 THR A N 1
ATOM 945 C CA . THR A 1 130 ? 6.840 3.684 4.096 1.00 88.12 130 THR A CA 1
ATOM 946 C C . THR A 1 130 ? 7.143 4.980 3.337 1.00 88.12 130 THR A C 1
ATOM 948 O O . THR A 1 130 ? 8.273 5.459 3.338 1.00 88.12 130 THR A O 1
ATOM 951 N N . TYR A 1 131 ? 6.156 5.587 2.678 1.00 88.12 131 TYR A N 1
ATOM 952 C CA . TYR A 1 131 ? 6.342 6.896 2.050 1.00 88.12 131 TYR A CA 1
ATOM 953 C C . TYR A 1 131 ? 6.395 8.038 3.062 1.00 88.12 131 TYR A C 1
ATOM 955 O O . TYR A 1 131 ? 7.119 9.009 2.841 1.00 88.12 131 TYR A O 1
ATOM 963 N N . ALA A 1 132 ? 5.607 7.950 4.136 1.00 85.88 132 ALA A N 1
ATOM 964 C CA . ALA A 1 132 ? 5.615 8.937 5.205 1.00 85.88 132 ALA A CA 1
ATOM 965 C C . ALA A 1 132 ? 6.937 8.896 5.990 1.00 85.88 132 ALA A C 1
ATOM 967 O O . ALA A 1 132 ? 7.440 9.952 6.367 1.00 85.88 132 ALA A O 1
ATOM 968 N N . ASP A 1 133 ? 7.529 7.710 6.156 1.00 81.69 133 ASP A N 1
ATOM 969 C CA . ASP A 1 133 ? 8.884 7.536 6.674 1.00 81.69 133 ASP A CA 1
ATOM 970 C C . ASP A 1 133 ? 9.564 6.297 6.061 1.00 81.69 133 ASP A C 1
ATOM 972 O O . ASP A 1 133 ? 9.131 5.167 6.301 1.00 81.69 133 ASP A O 1
ATOM 976 N N . PRO A 1 134 ? 10.646 6.474 5.281 1.00 77.38 134 PRO A N 1
ATOM 977 C CA . PRO A 1 134 ? 11.353 5.366 4.646 1.00 77.38 134 PRO A CA 1
ATOM 978 C C . PRO A 1 134 ? 12.120 4.474 5.632 1.00 77.38 134 PRO A C 1
ATOM 980 O O . PRO A 1 134 ? 12.553 3.394 5.233 1.00 77.38 134 PRO A O 1
ATOM 983 N N . ALA A 1 135 ? 12.303 4.895 6.888 1.00 76.25 135 ALA A N 1
ATOM 984 C CA . ALA A 1 135 ? 12.829 4.034 7.945 1.00 76.25 135 ALA A CA 1
ATOM 985 C C . ALA A 1 135 ? 11.783 3.022 8.445 1.00 76.25 135 ALA A C 1
ATOM 987 O O . ALA A 1 135 ? 12.135 2.104 9.177 1.00 76.25 135 ALA A O 1
ATOM 988 N N . VAL A 1 136 ? 10.516 3.167 8.040 1.00 76.69 136 VAL A N 1
ATOM 989 C CA . VAL A 1 136 ? 9.389 2.340 8.472 1.00 76.69 136 VAL A CA 1
ATOM 990 C C . VAL A 1 136 ? 8.941 1.407 7.344 1.00 76.69 136 VAL A C 1
ATOM 992 O O . VAL A 1 136 ? 8.333 1.816 6.348 1.00 76.69 136 VAL A O 1
ATOM 995 N N . VAL A 1 137 ? 9.193 0.106 7.513 1.00 80.44 137 VAL A N 1
ATOM 996 C CA . VAL A 1 137 ? 8.770 -0.932 6.559 1.00 80.44 137 VAL A CA 1
ATOM 997 C C . VAL A 1 137 ? 7.859 -1.949 7.242 1.00 80.44 137 VAL A C 1
ATOM 999 O O . VAL A 1 137 ? 8.329 -2.980 7.719 1.00 80.44 137 VAL A O 1
ATOM 1002 N N . PRO A 1 138 ? 6.544 -1.676 7.289 1.00 79.50 138 PRO A N 1
ATOM 1003 C CA . PRO A 1 138 ? 5.596 -2.589 7.903 1.00 79.50 138 PRO A CA 1
ATOM 1004 C C . PRO A 1 138 ? 5.334 -3.839 7.053 1.00 79.50 138 PRO A C 1
ATOM 1006 O O . PRO A 1 138 ? 5.290 -3.781 5.817 1.00 79.50 138 PRO A O 1
ATOM 1009 N N . GLY A 1 139 ? 5.098 -4.964 7.713 1.00 82.31 139 GLY A N 1
ATOM 1010 C CA . GLY A 1 139 ? 4.552 -6.187 7.139 1.00 82.31 139 GLY A CA 1
ATOM 1011 C C . GLY A 1 139 ? 3.034 -6.263 7.293 1.00 82.31 139 GLY A C 1
ATOM 1012 O O . GLY A 1 139 ? 2.416 -5.528 8.056 1.00 82.31 139 GLY A O 1
ATOM 1013 N N . PHE A 1 140 ? 2.400 -7.186 6.572 1.00 82.31 140 PHE A N 1
AT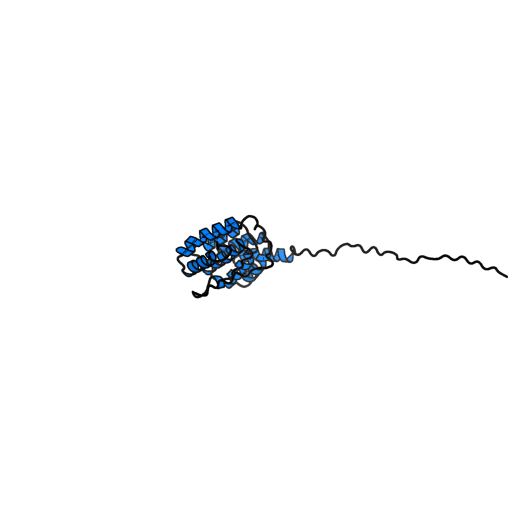OM 1014 C CA . PHE A 1 140 ? 0.966 -7.427 6.751 1.00 82.31 140 PHE A CA 1
ATOM 1015 C C . PHE A 1 140 ? 0.618 -7.975 8.145 1.00 82.31 140 PHE A C 1
ATOM 1017 O O . PHE A 1 140 ? -0.469 -7.692 8.644 1.00 82.31 140 PHE A O 1
ATOM 1024 N N . ASP A 1 141 ? 1.512 -8.754 8.762 1.00 78.56 141 ASP A N 1
ATOM 1025 C CA . ASP A 1 141 ? 1.301 -9.326 10.100 1.00 78.56 141 ASP A CA 1
ATOM 1026 C C . ASP A 1 141 ? 1.236 -8.249 11.194 1.00 78.56 141 ASP A C 1
ATOM 1028 O O . ASP A 1 141 ? 0.556 -8.445 12.197 1.00 78.56 141 ASP A O 1
ATOM 1032 N N . ASP A 1 142 ? 1.798 -7.059 10.942 1.00 71.81 142 ASP A N 1
ATOM 1033 C CA . ASP A 1 142 ? 1.677 -5.896 11.834 1.00 71.81 142 ASP A CA 1
ATOM 1034 C C . ASP A 1 142 ? 0.233 -5.348 11.901 1.00 71.81 142 ASP A C 1
ATOM 1036 O O . ASP A 1 142 ? -0.104 -4.561 12.787 1.00 71.81 142 ASP A O 1
ATOM 1040 N N . PHE A 1 143 ? -0.636 -5.734 10.954 1.00 74.12 143 PHE A N 1
ATOM 1041 C CA . PHE A 1 143 ? -1.987 -5.177 10.784 1.00 74.12 143 PHE A CA 1
ATOM 1042 C C . PHE A 1 143 ? -3.102 -6.219 10.708 1.00 74.12 143 PHE A C 1
ATOM 1044 O O . PHE A 1 143 ? -4.267 -5.889 10.947 1.00 74.12 143 PHE A O 1
ATOM 1051 N N . VAL A 1 144 ? -2.776 -7.458 10.350 1.00 64.12 144 VAL A N 1
ATOM 1052 C CA . VAL A 1 144 ? -3.743 -8.524 10.085 1.00 64.12 144 VAL A CA 1
ATOM 1053 C C . VAL A 1 144 ? -3.376 -9.732 10.941 1.00 64.12 144 VAL A C 1
ATOM 1055 O O . VAL A 1 144 ? -2.660 -10.619 10.490 1.00 64.12 144 VAL A O 1
ATOM 1058 N N . GLY A 1 145 ? -3.889 -9.748 12.173 1.00 56.62 145 GLY A N 1
ATOM 1059 C CA . GLY A 1 145 ? -3.777 -10.856 13.123 1.00 56.62 145 GLY A CA 1
ATOM 1060 C C . GLY A 1 145 ? -5.013 -10.965 14.023 1.00 56.62 145 GLY A C 1
ATOM 1061 O O . GLY A 1 145 ? -5.814 -10.025 14.113 1.00 56.62 145 GLY A O 1
ATOM 1062 N N . ASP A 1 146 ? -5.164 -12.113 14.686 1.00 52.88 146 ASP A N 1
ATOM 1063 C CA . ASP A 1 146 ? -6.288 -12.447 15.567 1.00 52.88 146 ASP A CA 1
ATOM 1064 C C . ASP A 1 146 ? -6.195 -11.682 16.900 1.00 52.88 146 ASP A C 1
ATOM 1066 O O . ASP A 1 146 ? -5.881 -12.212 17.957 1.00 52.88 146 ASP A O 1
ATOM 1070 N N . SER A 1 147 ? -6.488 -10.383 16.854 1.00 49.22 147 SER A N 1
ATOM 1071 C CA . SER A 1 147 ? -7.015 -9.610 17.985 1.00 49.22 147 SER A CA 1
ATOM 1072 C C . SER A 1 147 ? -6.305 -9.778 19.342 1.00 49.22 147 SER A C 1
ATOM 1074 O O . SER A 1 147 ? -6.906 -10.303 20.271 1.00 49.22 147 SER A O 1
ATOM 1076 N N . SER A 1 148 ? -5.065 -9.300 19.500 1.00 41.50 148 SER A N 1
ATOM 1077 C CA . SER A 1 148 ? -4.532 -8.715 20.765 1.00 41.50 148 SER A CA 1
ATOM 1078 C C . SER A 1 148 ? -3.015 -8.519 20.743 1.00 41.50 148 SER A C 1
ATOM 1080 O O . SER A 1 148 ? -2.525 -7.579 21.359 1.00 41.50 148 SER A O 1
ATOM 1082 N N . GLU A 1 149 ? -2.292 -9.321 19.966 1.00 42.75 149 GLU A N 1
ATOM 1083 C CA . GLU A 1 149 ? -0.849 -9.193 19.730 1.00 42.75 149 GLU A CA 1
ATOM 1084 C C . GLU A 1 149 ? -0.555 -8.456 18.418 1.00 42.75 149 GLU A C 1
ATOM 1086 O O . GLU A 1 149 ? 0.271 -8.884 17.620 1.00 42.75 149 GLU A O 1
ATOM 1091 N N . LEU A 1 150 ? -1.242 -7.340 18.149 1.00 49.56 150 LEU A N 1
ATOM 1092 C CA . LEU A 1 150 ? -0.774 -6.415 17.108 1.00 49.56 150 LEU A CA 1
ATOM 1093 C C . LEU A 1 150 ? 0.467 -5.739 17.668 1.00 49.56 150 LEU A C 1
ATOM 1095 O O . LEU A 1 150 ? 0.404 -4.680 18.299 1.00 49.56 150 LEU A O 1
ATOM 1099 N N . LEU A 1 151 ? 1.557 -6.491 17.576 1.00 46.94 151 LEU A N 1
ATOM 1100 C CA . LEU A 1 151 ? 2.811 -6.206 18.211 1.00 46.94 151 LEU A CA 1
ATOM 1101 C C . LEU A 1 151 ? 3.302 -4.904 17.614 1.00 46.94 151 LEU A C 1
ATOM 1103 O O . LEU A 1 151 ? 3.540 -4.767 16.418 1.00 46.94 151 LEU A O 1
ATOM 1107 N N . VAL A 1 152 ? 3.458 -3.955 18.526 1.00 44.97 152 VAL A N 1
ATOM 1108 C CA . VAL A 1 152 ? 4.370 -2.824 18.454 1.00 44.97 152 VAL A CA 1
ATOM 1109 C C . VAL A 1 152 ? 5.790 -3.396 18.333 1.00 44.97 152 VAL A C 1
ATOM 1111 O O . VAL A 1 152 ? 6.638 -3.231 19.203 1.00 44.97 152 VAL A O 1
ATOM 1114 N N . HIS A 1 153 ? 6.057 -4.158 17.278 1.00 46.69 153 HIS A N 1
ATOM 1115 C CA . HIS A 1 153 ? 7.388 -4.213 16.734 1.00 46.69 153 HIS A CA 1
ATOM 1116 C C . HIS A 1 153 ? 7.546 -2.853 16.083 1.00 46.69 153 HIS A C 1
ATOM 1118 O O . HIS A 1 153 ? 6.776 -2.492 15.195 1.00 46.69 153 HIS A O 1
ATOM 1124 N N . HIS A 1 154 ? 8.480 -2.046 16.591 1.00 51.88 154 HIS A N 1
ATOM 1125 C CA . HIS A 1 154 ? 8.988 -0.933 15.808 1.00 51.88 154 HIS A CA 1
ATOM 1126 C C . HIS A 1 154 ? 9.233 -1.485 14.409 1.00 51.88 154 HIS A C 1
ATOM 1128 O O . HIS A 1 154 ? 10.021 -2.424 14.268 1.00 51.88 154 HIS A O 1
ATOM 1134 N N . TYR A 1 155 ? 8.444 -1.006 13.441 1.00 56.38 155 TYR A N 1
ATOM 1135 C CA . TYR A 1 155 ? 8.519 -1.438 12.054 1.00 56.38 155 TYR A CA 1
ATOM 1136 C C . TYR A 1 155 ? 9.986 -1.585 11.680 1.00 56.38 155 TYR A C 1
ATOM 1138 O O . TYR A 1 155 ? 10.773 -0.728 12.084 1.00 56.38 155 TYR A O 1
ATOM 1146 N N . GLY A 1 156 ? 10.356 -2.666 10.989 1.00 55.09 156 GLY A N 1
ATOM 1147 C CA . GLY A 1 156 ? 11.764 -2.968 10.737 1.00 55.09 156 GLY A CA 1
ATOM 1148 C C . GLY A 1 156 ? 12.513 -1.712 10.290 1.00 55.09 156 GLY A C 1
ATOM 1149 O O . GLY A 1 156 ? 12.172 -1.134 9.258 1.00 55.09 156 GLY A O 1
ATOM 1150 N N . ALA A 1 157 ? 13.467 -1.265 11.110 1.00 56.75 157 ALA A N 1
ATOM 1151 C CA . ALA A 1 157 ? 14.273 -0.095 10.810 1.00 56.75 157 ALA A CA 1
ATOM 1152 C C . ALA A 1 157 ? 15.296 -0.489 9.747 1.00 56.75 157 ALA A C 1
ATOM 1154 O O . ALA A 1 157 ? 16.010 -1.482 9.896 1.00 56.75 157 ALA A O 1
ATOM 1155 N N . ILE A 1 158 ? 15.343 0.262 8.649 1.00 60.16 158 ILE A N 1
ATOM 1156 C CA . ILE A 1 158 ? 16.357 0.057 7.618 1.00 60.16 158 ILE A CA 1
ATOM 1157 C C . ILE A 1 158 ? 17.535 0.987 7.913 1.00 60.16 158 ILE A C 1
ATOM 1159 O O . ILE A 1 158 ? 17.419 2.199 7.753 1.00 60.16 158 ILE A O 1
ATOM 1163 N N . ASP A 1 159 ? 18.689 0.412 8.259 1.00 50.03 159 ASP A N 1
ATOM 1164 C CA . ASP A 1 159 ? 19.935 1.156 8.529 1.00 50.03 159 ASP A CA 1
ATOM 1165 C C . ASP A 1 159 ? 20.542 1.807 7.264 1.00 50.03 159 ASP A C 1
ATOM 1167 O O . ASP A 1 159 ? 21.442 2.648 7.333 1.00 50.03 159 ASP A O 1
ATOM 1171 N N . HIS A 1 160 ? 20.035 1.435 6.083 1.00 50.38 160 HIS A N 1
ATOM 1172 C CA . HIS A 1 160 ? 20.451 1.930 4.767 1.00 50.38 160 HIS A CA 1
ATOM 1173 C C . HIS A 1 160 ? 19.240 2.283 3.883 1.00 50.38 160 HIS A C 1
ATOM 1175 O O . HIS A 1 160 ? 18.943 1.564 2.923 1.00 50.38 160 HIS A O 1
ATOM 1181 N N . PRO A 1 161 ? 18.491 3.359 4.190 1.00 57.78 161 PRO A N 1
ATOM 1182 C CA . PRO A 1 161 ? 17.329 3.730 3.396 1.00 57.78 161 PRO A CA 1
ATOM 1183 C C . PRO A 1 161 ? 17.778 4.111 1.982 1.00 57.78 161 PRO A C 1
ATOM 1185 O O . PRO A 1 161 ? 18.531 5.068 1.789 1.00 57.78 161 PRO A O 1
ATOM 1188 N N . ALA A 1 162 ? 17.301 3.383 0.972 1.00 53.97 162 ALA A N 1
ATOM 1189 C CA . ALA A 1 162 ? 17.560 3.754 -0.411 1.00 53.97 162 ALA A CA 1
ATOM 1190 C C . ALA A 1 162 ? 16.952 5.146 -0.699 1.00 53.97 162 ALA A C 1
ATOM 1192 O O . ALA A 1 162 ? 15.849 5.465 -0.224 1.00 53.97 162 ALA A O 1
ATOM 1193 N N . PRO A 1 163 ? 17.648 6.016 -1.451 1.00 51.56 163 PRO A N 1
ATOM 1194 C CA . PRO A 1 163 ? 17.062 7.257 -1.919 1.00 51.56 163 PRO A CA 1
ATOM 1195 C C . PRO A 1 163 ? 15.933 6.945 -2.901 1.00 51.56 163 PRO A C 1
ATOM 1197 O O . PRO A 1 163 ? 16.169 6.483 -4.012 1.00 51.56 163 PRO A O 1
ATOM 1200 N N . VAL A 1 164 ? 14.692 7.184 -2.477 1.00 56.38 164 VAL A N 1
ATOM 1201 C CA . VAL A 1 164 ? 13.527 7.032 -3.349 1.00 56.38 164 VAL A CA 1
ATOM 1202 C C . VAL A 1 164 ? 13.354 8.316 -4.154 1.00 56.38 164 VAL A C 1
ATOM 1204 O O . VAL A 1 164 ? 13.198 9.402 -3.589 1.00 56.38 164 VAL A O 1
ATOM 1207 N N . VAL A 1 165 ? 13.414 8.201 -5.479 1.00 52.94 165 VAL A N 1
ATOM 1208 C CA . VAL A 1 165 ? 13.195 9.311 -6.417 1.00 52.94 165 VAL A CA 1
ATOM 1209 C C . VAL A 1 165 ? 11.827 9.957 -6.141 1.00 52.94 165 VAL A C 1
ATOM 1211 O O . VAL A 1 165 ? 10.826 9.255 -6.030 1.00 52.94 165 VAL A O 1
ATOM 1214 N N . GLY A 1 166 ? 11.779 11.292 -6.019 1.00 52.84 166 GLY A N 1
ATOM 1215 C CA . GLY A 1 166 ? 10.533 12.060 -5.823 1.00 52.84 166 GLY A CA 1
ATOM 1216 C C . GLY A 1 166 ? 10.120 12.340 -4.366 1.00 52.84 166 GLY A C 1
ATOM 1217 O O . GLY A 1 166 ? 9.117 13.013 -4.131 1.00 52.84 166 GLY A O 1
ATOM 1218 N N . ARG A 1 167 ? 10.899 11.881 -3.377 1.00 55.44 167 ARG A N 1
ATOM 1219 C CA . ARG A 1 167 ? 10.560 11.931 -1.938 1.00 55.44 167 ARG A CA 1
ATOM 1220 C C . ARG A 1 167 ? 10.679 13.312 -1.267 1.00 55.44 167 ARG A C 1
ATOM 1222 O O . ARG A 1 167 ? 10.049 13.538 -0.238 1.00 55.44 167 ARG A O 1
ATOM 1229 N N . GLU A 1 168 ? 11.431 14.252 -1.844 1.00 50.25 168 GLU A N 1
ATOM 1230 C CA . GLU A 1 168 ? 11.792 15.545 -1.219 1.00 50.25 168 GLU A CA 1
ATOM 1231 C C . GLU A 1 168 ? 10.610 16.482 -0.893 1.00 50.25 168 GLU A C 1
ATOM 1233 O O . GLU A 1 168 ? 10.792 17.462 -0.177 1.00 50.25 168 GLU A O 1
ATOM 1238 N N . ARG A 1 169 ? 9.393 16.210 -1.387 1.00 50.38 169 ARG A N 1
ATOM 1239 C CA . ARG A 1 169 ? 8.232 17.112 -1.231 1.00 50.38 169 ARG A CA 1
ATOM 1240 C C . ARG A 1 169 ? 7.080 16.571 -0.387 1.00 50.38 169 ARG A C 1
ATOM 1242 O O . ARG A 1 169 ? 6.036 17.216 -0.337 1.00 50.38 169 ARG A O 1
ATOM 1249 N N . LEU A 1 170 ? 7.212 15.393 0.227 1.00 58.09 170 LEU A N 1
ATOM 1250 C CA . LEU A 1 170 ? 6.028 14.665 0.698 1.00 58.09 170 LEU A CA 1
ATOM 1251 C C . LEU A 1 170 ? 5.956 14.410 2.201 1.00 58.09 170 LEU A C 1
ATOM 1253 O O . LEU A 1 170 ? 4.855 14.211 2.683 1.00 58.09 170 LEU A O 1
ATOM 1257 N N . THR A 1 171 ? 7.039 14.454 2.968 1.00 60.72 171 THR A N 1
ATOM 1258 C CA . THR A 1 171 ? 7.065 13.788 4.286 1.00 60.72 171 THR A CA 1
ATOM 1259 C C . THR A 1 171 ? 6.062 14.346 5.308 1.00 60.72 171 THR A C 1
ATOM 1261 O O . THR A 1 171 ? 5.217 13.595 5.791 1.00 60.72 171 THR A O 1
ATOM 1264 N N . GLU A 1 172 ? 6.043 15.653 5.581 1.00 63.16 172 GLU A N 1
ATOM 1265 C CA . GLU A 1 172 ? 5.104 16.205 6.576 1.00 63.16 172 GLU A CA 1
ATOM 1266 C C . GLU A 1 172 ? 3.662 16.316 6.039 1.00 63.16 172 GLU A C 1
ATOM 1268 O O . GLU A 1 172 ? 2.697 15.960 6.720 1.00 63.16 172 GLU A O 1
ATOM 1273 N N . SER A 1 173 ? 3.496 16.740 4.780 1.00 80.56 173 SER A N 1
ATOM 1274 C CA . SER A 1 173 ? 2.176 16.857 4.138 1.00 80.56 173 SER A CA 1
ATOM 1275 C C . SER A 1 173 ? 1.487 15.496 3.975 1.00 80.56 173 SER A C 1
ATOM 1277 O O . SER A 1 173 ? 0.283 15.374 4.218 1.00 80.56 173 SER A O 1
ATOM 1279 N N . LEU A 1 174 ? 2.245 14.454 3.622 1.00 87.44 174 LEU A N 1
ATOM 1280 C CA . LEU A 1 174 ? 1.739 13.096 3.462 1.00 87.44 174 LEU A CA 1
ATOM 1281 C C . LEU A 1 174 ? 1.399 12.466 4.807 1.00 87.44 174 LEU A C 1
ATOM 1283 O O . LEU A 1 174 ? 0.322 11.890 4.920 1.00 87.44 174 LEU A O 1
ATOM 1287 N N . ALA A 1 175 ? 2.263 12.593 5.820 1.00 88.00 175 ALA A N 1
ATOM 1288 C CA . ALA A 1 175 ? 1.984 12.067 7.155 1.00 88.00 175 ALA A CA 1
ATOM 1289 C C . ALA A 1 175 ? 0.718 12.706 7.748 1.00 88.00 175 ALA A C 1
ATOM 1291 O O . ALA A 1 175 ? -0.148 12.006 8.275 1.00 88.00 175 ALA A O 1
ATOM 1292 N N . ASN A 1 176 ? 0.547 14.022 7.584 1.00 90.00 176 ASN A N 1
ATOM 1293 C CA . ASN A 1 176 ? -0.657 14.727 8.022 1.00 90.00 176 ASN A CA 1
ATOM 1294 C C . ASN A 1 176 ? -1.909 14.282 7.257 1.00 90.00 176 ASN A C 1
ATOM 1296 O O . ASN A 1 176 ? -2.938 14.021 7.884 1.00 90.00 176 ASN A O 1
ATOM 1300 N N . ARG A 1 177 ? -1.823 14.130 5.929 1.00 92.75 177 ARG A N 1
ATOM 1301 C CA . ARG A 1 177 ? -2.920 13.584 5.115 1.00 92.75 177 ARG A CA 1
ATOM 1302 C C . ARG A 1 177 ? -3.264 12.151 5.516 1.00 92.75 177 ARG A C 1
ATOM 1304 O O . ARG A 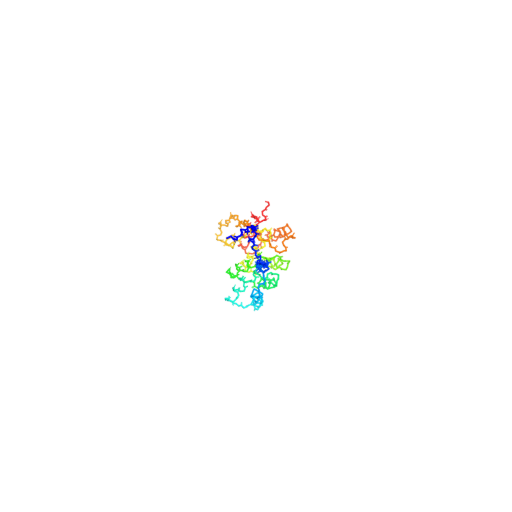1 177 ? -4.431 11.813 5.650 1.00 92.75 177 ARG A O 1
ATOM 1311 N N . LEU A 1 178 ? -2.265 11.302 5.728 1.00 94.75 178 LEU A N 1
ATOM 1312 C CA . LEU A 1 178 ? -2.484 9.918 6.130 1.00 94.75 178 LEU A CA 1
ATOM 1313 C C . LEU A 1 178 ? -3.146 9.851 7.508 1.00 94.75 178 LEU A C 1
ATOM 1315 O O . LEU A 1 178 ? -4.109 9.109 7.690 1.00 94.75 178 LEU A O 1
ATOM 1319 N N . ARG A 1 179 ? -2.706 10.685 8.457 1.00 94.94 179 ARG A N 1
ATOM 1320 C CA . ARG A 1 179 ? -3.336 10.810 9.775 1.00 94.94 179 ARG A CA 1
ATOM 1321 C C . ARG A 1 179 ? -4.806 11.225 9.658 1.00 94.94 179 ARG A C 1
ATOM 1323 O O . ARG A 1 179 ? -5.654 10.579 10.272 1.00 94.94 179 ARG A O 1
ATOM 1330 N N . SER A 1 180 ? -5.123 12.246 8.858 1.00 95.81 180 SER A N 1
ATOM 1331 C CA . SER A 1 180 ? -6.507 12.710 8.682 1.00 95.81 180 SER A CA 1
ATOM 1332 C C . SER A 1 180 ? -7.393 11.699 7.947 1.00 95.81 180 SER A C 1
ATOM 1334 O O . SER A 1 180 ? -8.559 11.563 8.307 1.00 95.81 180 SER A O 1
ATOM 1336 N N . THR A 1 181 ? -6.853 10.932 6.993 1.00 97.69 181 THR A N 1
ATOM 1337 C CA . THR A 1 181 ? -7.562 9.816 6.342 1.00 97.69 181 THR A CA 1
ATOM 1338 C C . THR A 1 181 ? -7.828 8.665 7.321 1.00 97.69 181 THR A C 1
ATOM 1340 O O . THR A 1 181 ? -8.912 8.079 7.317 1.00 97.69 181 THR A O 1
ATOM 1343 N N . LEU A 1 182 ? -6.870 8.321 8.189 1.00 97.19 182 LEU A N 1
ATOM 1344 C CA . LEU A 1 182 ? -6.991 7.165 9.084 1.00 97.19 182 LEU A CA 1
ATOM 1345 C C . LEU A 1 182 ? -7.889 7.407 10.298 1.00 97.19 182 LEU A C 1
ATOM 1347 O O . LEU A 1 182 ? -8.504 6.459 10.779 1.00 97.19 182 LEU A O 1
ATOM 1351 N N . GLN A 1 183 ? -8.007 8.640 10.792 1.00 97.12 183 GLN A N 1
ATOM 1352 C CA . GLN A 1 183 ? -8.891 8.981 11.917 1.00 97.12 183 GLN A CA 1
ATOM 1353 C C . GLN A 1 183 ? -10.356 8.524 11.722 1.00 97.12 183 GLN A C 1
ATOM 1355 O O . GLN A 1 183 ? -10.865 7.795 12.581 1.00 97.12 183 GLN A O 1
ATOM 1360 N N . PRO A 1 184 ? -11.055 8.863 10.619 1.00 97.62 184 PRO A N 1
ATOM 1361 C CA . PRO A 1 184 ? -12.423 8.399 10.393 1.00 97.62 184 PRO A CA 1
ATOM 1362 C C . PRO A 1 184 ? -12.508 6.887 10.138 1.00 97.62 184 PRO A C 1
ATOM 1364 O O . PRO A 1 184 ? -13.487 6.266 10.561 1.00 97.62 184 PRO A O 1
ATOM 1367 N N . ILE A 1 185 ? -11.491 6.277 9.512 1.00 97.25 185 ILE A N 1
ATOM 1368 C CA . ILE A 1 185 ? -11.409 4.817 9.330 1.00 97.25 185 ILE A CA 1
ATOM 1369 C C . ILE A 1 185 ? -11.333 4.134 10.701 1.00 97.25 185 ILE A C 1
ATOM 1371 O O . ILE A 1 185 ? -12.146 3.269 11.005 1.00 97.25 185 ILE A O 1
ATOM 1375 N N . ALA A 1 186 ? -10.426 4.569 11.575 1.00 95.12 186 ALA A N 1
ATOM 1376 C CA . ALA A 1 186 ? -10.267 4.045 12.929 1.00 95.12 186 ALA A CA 1
ATOM 1377 C C . ALA A 1 186 ? -11.559 4.126 13.760 1.00 95.12 186 ALA A C 1
ATOM 1379 O O . ALA A 1 186 ? -11.837 3.226 14.555 1.00 95.12 186 ALA A O 1
ATOM 1380 N N . ALA A 1 187 ? -12.343 5.190 13.573 1.00 96.06 187 ALA A N 1
ATOM 1381 C CA . ALA A 1 187 ? -13.566 5.431 14.328 1.00 96.06 187 ALA A CA 1
ATOM 1382 C C . ALA A 1 187 ? -14.787 4.680 13.773 1.00 96.06 187 ALA A C 1
ATOM 1384 O O . ALA A 1 187 ? -15.580 4.146 14.546 1.00 96.06 187 ALA A O 1
ATOM 1385 N N . THR A 1 188 ? -14.962 4.650 12.447 1.00 95.75 188 THR A N 1
ATOM 1386 C CA . THR A 1 188 ? -16.269 4.345 11.830 1.00 95.75 188 THR A CA 1
ATOM 1387 C C . THR A 1 188 ? -16.219 3.440 10.599 1.00 95.75 188 THR A C 1
ATOM 1389 O O . THR A 1 188 ? -17.248 3.264 9.945 1.00 95.75 188 THR A O 1
ATOM 1392 N N . ASP A 1 189 ? -15.068 2.854 10.243 1.00 96.19 189 ASP A N 1
ATOM 1393 C CA . ASP A 1 189 ? -15.027 1.911 9.116 1.00 96.19 189 ASP A CA 1
ATOM 1394 C C . ASP A 1 189 ? -15.962 0.716 9.352 1.00 96.19 189 ASP A C 1
ATOM 1396 O O . ASP A 1 189 ? -16.102 0.252 10.483 1.00 96.19 189 ASP A O 1
ATOM 1400 N N . GLY A 1 190 ? -16.599 0.214 8.292 1.00 93.81 190 GLY A N 1
ATOM 1401 C CA . GLY A 1 190 ? -17.501 -0.935 8.384 1.00 93.81 190 GLY A CA 1
ATOM 1402 C C . GLY A 1 190 ? -16.773 -2.227 8.765 1.00 93.81 190 GLY A C 1
ATOM 1403 O O . GLY A 1 190 ? -17.325 -3.039 9.508 1.00 93.81 190 GLY A O 1
ATOM 1404 N N . ASP A 1 191 ? -15.516 -2.393 8.339 1.00 92.50 191 AS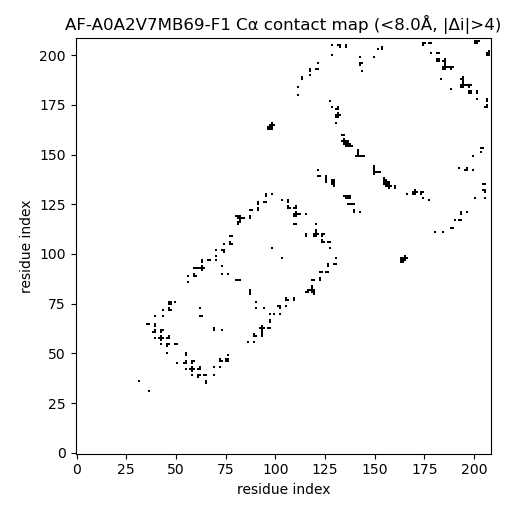P A N 1
ATOM 1405 C CA . ASP A 1 191 ? -14.693 -3.550 8.692 1.00 92.50 191 ASP A CA 1
ATOM 1406 C C . ASP A 1 191 ? -13.960 -3.302 10.021 1.00 92.50 191 ASP A C 1
ATOM 1408 O O . ASP A 1 191 ? -13.113 -2.413 10.147 1.00 92.50 191 ASP A O 1
ATOM 1412 N N . ALA A 1 192 ? -14.264 -4.119 11.034 1.00 91.31 192 ALA A N 1
ATOM 1413 C CA . ALA A 1 192 ? -13.639 -4.026 12.353 1.00 91.31 192 ALA A CA 1
ATOM 1414 C C . ALA A 1 192 ? -12.114 -4.195 12.315 1.00 91.31 192 ALA A C 1
ATOM 1416 O O . ALA A 1 192 ? -11.410 -3.529 13.079 1.00 91.31 192 ALA A O 1
ATOM 1417 N N . ARG A 1 193 ? -11.598 -5.034 11.413 1.00 90.12 193 ARG A N 1
ATOM 1418 C CA . ARG A 1 193 ? -10.160 -5.247 11.235 1.00 90.12 193 ARG A CA 1
ATOM 1419 C C . ARG A 1 193 ? -9.505 -4.023 10.613 1.00 90.12 193 ARG A C 1
ATOM 1421 O O . ARG A 1 193 ? -8.440 -3.624 11.066 1.00 90.12 193 ARG A O 1
ATOM 1428 N N . MET A 1 194 ? -10.179 -3.340 9.685 1.00 93.75 194 MET A N 1
ATOM 1429 C CA . MET A 1 194 ? -9.670 -2.073 9.150 1.00 93.75 194 MET A CA 1
ATOM 1430 C C . MET A 1 194 ? -9.654 -0.964 10.215 1.00 93.75 194 MET A C 1
ATOM 1432 O O . MET A 1 194 ? -8.683 -0.210 10.305 1.00 93.75 194 MET A O 1
ATOM 1436 N N . ARG A 1 195 ? -10.675 -0.894 11.088 1.00 92.88 195 ARG A N 1
ATOM 1437 C CA . ARG A 1 195 ? -10.658 0.022 12.250 1.00 92.88 195 ARG A CA 1
ATOM 1438 C C . ARG A 1 195 ? -9.469 -0.249 13.170 1.00 92.88 195 ARG A C 1
ATOM 1440 O O . ARG A 1 195 ? -8.879 0.677 13.725 1.00 92.88 195 ARG A O 1
ATOM 1447 N N . ILE A 1 196 ? -9.141 -1.521 13.390 1.00 89.38 196 ILE A N 1
ATOM 1448 C CA . ILE A 1 196 ? -7.981 -1.933 14.184 1.00 89.38 196 ILE A CA 1
ATOM 1449 C C . ILE A 1 196 ? -6.679 -1.517 13.486 1.00 89.38 196 ILE A C 1
ATOM 1451 O O . ILE A 1 196 ? -5.881 -0.817 14.104 1.00 89.38 196 ILE A O 1
ATOM 1455 N N . ALA A 1 197 ? -6.512 -1.851 12.206 1.00 90.06 197 ALA A N 1
ATOM 1456 C CA . ALA A 1 197 ? -5.327 -1.508 11.425 1.00 90.06 197 ALA A CA 1
ATOM 1457 C C . ALA A 1 197 ? -5.045 0.005 11.428 1.00 90.06 197 ALA A C 1
ATOM 1459 O O . ALA A 1 197 ? -3.924 0.437 11.692 1.00 90.06 197 ALA A O 1
ATOM 1460 N N . ALA A 1 198 ? -6.078 0.832 11.238 1.00 93.19 198 ALA A N 1
ATOM 1461 C CA . ALA A 1 198 ? -5.944 2.285 11.302 1.00 93.19 198 ALA A CA 1
ATOM 1462 C C . ALA A 1 198 ? -5.519 2.784 12.697 1.00 93.19 198 ALA A C 1
ATOM 1464 O O . ALA A 1 198 ? -4.677 3.674 12.801 1.00 93.19 198 ALA A O 1
ATOM 1465 N N . ARG A 1 199 ? -6.049 2.198 13.782 1.00 90.69 199 ARG A N 1
ATOM 1466 C CA . ARG A 1 199 ? -5.628 2.537 15.155 1.00 90.69 199 ARG A CA 1
ATOM 1467 C C . ARG A 1 199 ? -4.182 2.140 15.439 1.00 90.69 199 ARG A C 1
ATOM 1469 O O . ARG A 1 199 ? -3.513 2.873 16.160 1.00 90.69 199 ARG A O 1
ATOM 1476 N N . VAL A 1 200 ? -3.718 1.011 14.905 1.00 87.00 200 VAL A N 1
ATOM 1477 C CA . VAL A 1 200 ? -2.312 0.595 15.013 1.00 87.00 200 VAL A CA 1
ATOM 1478 C C . VAL A 1 200 ? -1.422 1.603 14.294 1.00 87.00 200 VAL A C 1
ATOM 1480 O O . VAL A 1 200 ? -0.521 2.153 14.919 1.00 87.00 200 VAL A O 1
ATOM 1483 N N . ALA A 1 201 ? -1.724 1.935 13.036 1.00 89.06 201 ALA A N 1
ATOM 1484 C CA . ALA A 1 201 ? -0.948 2.912 12.273 1.00 89.06 201 ALA A CA 1
ATOM 1485 C C . ALA A 1 201 ? -0.850 4.269 12.990 1.00 89.06 201 ALA A C 1
ATOM 1487 O O . ALA A 1 201 ? 0.239 4.810 13.123 1.00 89.06 201 ALA A O 1
ATOM 1488 N N . LEU A 1 202 ? -1.964 4.791 13.517 1.00 90.69 202 LEU A N 1
ATOM 1489 C CA . LEU A 1 202 ? -2.007 6.080 14.224 1.00 90.69 202 LEU A CA 1
ATOM 1490 C C . LEU A 1 202 ? -1.203 6.115 15.536 1.00 90.69 202 LEU A C 1
ATOM 1492 O O . LEU A 1 202 ? -0.883 7.200 16.015 1.00 90.69 202 LEU A O 1
ATOM 1496 N N . LYS A 1 203 ? -0.912 4.958 16.139 1.00 86.69 203 LYS A N 1
ATOM 1497 C CA . LYS A 1 203 ? -0.173 4.842 17.407 1.00 86.69 203 LYS A CA 1
ATOM 1498 C C . LYS A 1 203 ? 1.315 4.556 17.225 1.00 86.69 203 LYS A C 1
ATOM 1500 O O . LYS A 1 203 ? 2.030 4.502 18.219 1.00 86.69 203 LYS A O 1
ATOM 1505 N N . ASN A 1 204 ? 1.768 4.355 15.993 1.00 81.25 204 ASN A N 1
ATOM 1506 C CA . ASN A 1 204 ? 3.142 3.983 15.690 1.00 81.25 204 ASN A CA 1
ATOM 1507 C C 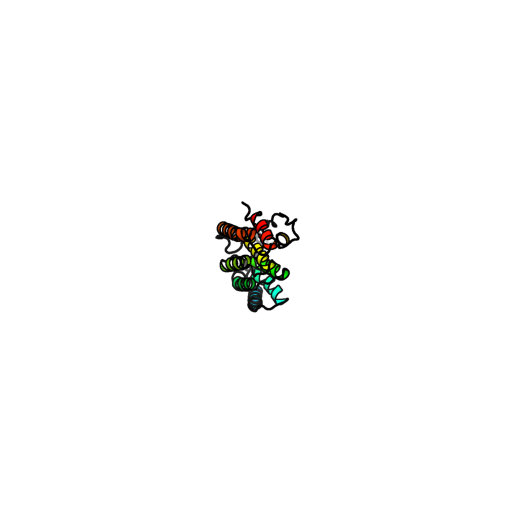. ASN A 1 204 ? 3.782 5.002 14.729 1.00 81.25 204 ASN A C 1
ATOM 1509 O O . ASN A 1 204 ? 3.065 5.706 14.010 1.00 81.25 204 ASN A O 1
ATOM 1513 N N . PRO A 1 205 ? 5.122 5.109 14.693 1.00 78.94 205 PRO A N 1
ATOM 1514 C CA . PRO A 1 205 ? 5.813 5.926 13.697 1.00 78.94 205 PRO A CA 1
ATOM 1515 C C . PRO A 1 205 ? 5.384 5.566 12.263 1.00 78.94 205 PRO A C 1
ATOM 1517 O O . PRO A 1 205 ? 5.110 4.409 11.988 1.00 78.94 205 PRO A O 1
ATOM 1520 N N . PRO A 1 206 ? 5.300 6.506 11.320 1.00 81.38 206 PRO A N 1
ATOM 1521 C CA . PRO A 1 206 ? 5.604 7.925 11.470 1.00 81.38 206 PRO A CA 1
ATOM 1522 C C . PRO A 1 206 ? 4.406 8.779 11.897 1.00 81.38 206 PRO A C 1
ATOM 1524 O O . PRO A 1 206 ? 4.454 10.003 11.808 1.00 81.38 206 PRO A O 1
ATOM 1527 N N . LEU A 1 207 ? 3.291 8.162 12.294 1.00 85.88 207 LEU A N 1
ATOM 1528 C CA . LEU A 1 207 ? 2.052 8.891 12.574 1.00 85.88 207 LEU A CA 1
ATOM 1529 C C . LEU A 1 207 ? 1.834 9.175 14.056 1.00 85.88 207 LEU A C 1
ATOM 1531 O O . LEU A 1 207 ? 1.050 10.081 14.368 1.00 85.88 207 LEU A O 1
ATOM 1535 N N . ALA A 1 208 ? 2.518 8.435 14.929 1.00 81.00 208 ALA A N 1
ATOM 1536 C CA . ALA A 1 208 ? 2.587 8.739 16.348 1.00 81.00 208 ALA A CA 1
ATOM 1537 C C . ALA A 1 208 ? 3.027 10.207 16.558 1.00 81.00 208 ALA A C 1
ATOM 1539 O O . ALA A 1 208 ? 3.865 10.695 15.795 1.00 81.00 208 ALA A O 1
ATOM 1540 N N . PRO A 1 209 ? 2.409 10.921 17.513 1.00 65.94 209 PRO A N 1
ATOM 1541 C CA . PRO A 1 209 ? 2.791 12.284 17.871 1.00 65.94 209 PRO A CA 1
ATOM 1542 C C . PRO A 1 209 ? 4.167 12.358 18.542 1.00 65.94 209 PRO A C 1
ATOM 1544 O O . PRO A 1 209 ? 4.599 11.341 19.133 1.00 65.94 209 PRO A O 1
#

Mean predicted aligned error: 11.82 Å

Nearest PDB structures (foldseek):
  5wwo-assembly2_B  TM=3.575E-01  e=4.345E+00  Saccharomyces cerevisiae S288C
  6zqf-assembly1_JH  TM=3.692E-01  e=4.345E+00  Saccharomyces cerevisiae S288C

Solvent-accessible surface area (backbone atoms only — not comparable to full-atom values): 12322 Å² total; per-residue (Å²): 141,82,82,89,82,88,79,91,80,82,86,82,92,79,78,87,76,76,81,71,75,94,69,88,89,83,81,85,71,92,85,76,51,73,63,56,56,52,51,31,56,48,18,38,49,37,47,64,70,61,50,71,64,72,64,30,55,51,21,34,68,46,35,44,74,38,62,79,78,27,48,67,28,52,38,53,43,56,78,64,55,58,62,58,62,69,61,42,52,40,46,37,61,28,46,62,58,55,49,49,73,66,49,53,49,43,31,51,51,38,48,68,40,82,89,51,42,68,52,34,24,48,40,28,48,40,36,53,44,25,63,35,28,66,50,30,50,59,57,66,64,58,50,61,69,91,82,80,78,66,54,84,60,77,41,55,70,49,96,74,63,75,88,47,60,69,52,95,81,38,41,70,65,42,31,52,49,50,49,64,59,28,52,57,34,35,74,65,42,89,48,66,61,56,17,48,32,30,49,52,50,52,67,31,82,71,51,35,130

Foldseek 3Di:
DDDDDDDDDDDDDDDDDPPPPPDDDPPPDPQDDPVLQVLCVQLLVCLVVVPDDPSVLSSLQSLLRNPPSSQVSLLSCLVVPAQPLVSLVSSLNSLLLADDPSSLVSLLCQLLPLPGDPSSNLSSVQSLQCLLPVQARDDVCCQDDDPDPNPPPQHRGDPDRDDRPPSPPDHPVSLVVLLVSLVCQLVPRPDPSSVRSSVSSCCHPPNND

Secondary structure (DSSP, 8-state):
-----------------------S-----TT--HHHHHHHHHHHHHHHHT--THHHHHHHHHHTTSGGGGHHHHHHHHHT--S-HHHHHHHHHHHHT---HHHHHHHHHHHH-TTS-HHHHHHHHHHHHHHH-TTEE--GGGTSSSSS-------EE-SS----TTGGGTHHHHHHHHHHHHHHHHHH-SSHHHHHHHHHHHHSTTT--

pLDDT: mean 78.94, std 19.67, range [39.69, 98.06]

Radius of gyration: 28.73 Å; Cα contacts (8 Å, |Δi|>4): 240; chains: 1; bounding box: 122×34×50 Å

Sequence (209 aa):
MRVIREMSFTAVVLSAALFAAPGALSAQTHADSVKLRNDCRLAVQVLTAGVPGPQRTEALNTIGLCGAEGVPALVKVWSAAGDDRAELGLLVTATRGFVTPELVSALFTTLEQRGRSLNARVAALLVLLTYADPAVVPGFDDFVGDSSELLVHHYGAIDHPAPVVGRERLTESLANRLRSTLQPIAATDGDARMRIAARVALKNPPLAP